Protein AF-0000000070552066 (afdb_homodimer)

Structure (mmCIF, N/CA/C/O backbone):
data_AF-0000000070552066-model_v1
#
loop_
_entity.id
_entity.type
_entity.pdbx_description
1 polymer 'Uncharacterized protein'
#
loop_
_atom_site.group_PDB
_atom_site.id
_atom_site.type_symbol
_atom_site.label_atom_id
_atom_site.label_alt_id
_atom_site.label_comp_id
_atom_site.label_asym_id
_atom_site.label_entity_id
_atom_site.label_seq_id
_atom_site.pdbx_PDB_ins_code
_atom_site.Cartn_x
_atom_site.Cartn_y
_atom_site.Cartn_z
_atom_site.occupancy
_atom_site.B_iso_or_equiv
_atom_site.auth_seq_id
_atom_site.auth_comp_id
_atom_site.auth_asym_id
_atom_site.auth_atom_id
_atom_site.pdbx_PDB_model_num
ATOM 1 N N . MET A 1 1 ? -16.891 19.984 8.992 1 76 1 MET A N 1
ATOM 2 C CA . MET A 1 1 ? -17.484 19.219 7.895 1 76 1 MET A CA 1
ATOM 3 C C . MET A 1 1 ? -18.781 18.562 8.336 1 76 1 MET A C 1
ATOM 5 O O . MET A 1 1 ? -18.953 18.219 9.508 1 76 1 MET A O 1
ATOM 9 N N . LYS A 1 2 ? -19.734 18.453 7.414 1 82.5 2 LYS A N 1
ATOM 10 C CA . LYS A 1 2 ? -21.062 17.906 7.695 1 82.5 2 LYS A CA 1
ATOM 11 C C . LYS A 1 2 ? -20.969 16.484 8.242 1 82.5 2 LYS A C 1
ATOM 13 O O . LYS A 1 2 ? -20.016 15.766 7.949 1 82.5 2 LYS A O 1
ATOM 18 N N . LYS A 1 3 ? -21.875 16.109 9.047 1 89.06 3 LYS A N 1
ATOM 19 C CA . LYS A 1 3 ? -21.938 14.789 9.68 1 89.06 3 LYS A CA 1
ATOM 20 C C . LYS A 1 3 ? -21.906 13.68 8.641 1 89.06 3 LYS A C 1
ATOM 22 O O . LYS A 1 3 ? -21.234 12.656 8.836 1 89.06 3 LYS A O 1
ATOM 27 N N . GLY A 1 4 ? -22.578 13.812 7.605 1 88.19 4 GLY A N 1
ATOM 28 C CA . GLY A 1 4 ? -22.625 12.82 6.543 1 88.19 4 GLY A CA 1
ATOM 29 C C . GLY A 1 4 ? -21.266 12.508 5.953 1 88.19 4 GLY A C 1
ATOM 30 O O . GLY A 1 4 ? -20.938 11.344 5.711 1 88.19 4 GLY A O 1
ATOM 31 N N . ILE A 1 5 ? -20.5 13.477 5.832 1 89.88 5 ILE A N 1
ATOM 32 C CA . ILE A 1 5 ? -19.172 13.305 5.258 1 89.88 5 ILE A CA 1
ATOM 33 C C . ILE A 1 5 ? -18.281 12.547 6.242 1 89.88 5 ILE A C 1
ATOM 35 O O . ILE A 1 5 ? -17.469 11.711 5.84 1 89.88 5 ILE A O 1
ATOM 39 N N . ARG A 1 6 ? -18.422 12.906 7.434 1 95.75 6 ARG A N 1
ATOM 40 C CA . ARG A 1 6 ? -17.672 12.219 8.477 1 95.75 6 ARG A CA 1
ATOM 41 C C . ARG A 1 6 ? -17.969 10.727 8.484 1 95.75 6 ARG A C 1
ATOM 43 O O . ARG A 1 6 ? -17.062 9.898 8.516 1 95.75 6 ARG A O 1
ATOM 50 N N . ILE A 1 7 ? -19.188 10.414 8.453 1 96.69 7 ILE A N 1
ATOM 51 C CA . ILE A 1 7 ? -19.609 9.016 8.477 1 96.69 7 ILE A CA 1
ATOM 52 C C . ILE A 1 7 ? -19.078 8.297 7.234 1 96.69 7 ILE A C 1
ATOM 54 O O . ILE A 1 7 ? -18.531 7.203 7.336 1 96.69 7 ILE A O 1
ATOM 58 N N . LEU A 1 8 ? -19.25 8.875 6.086 1 97.56 8 LEU A N 1
ATOM 59 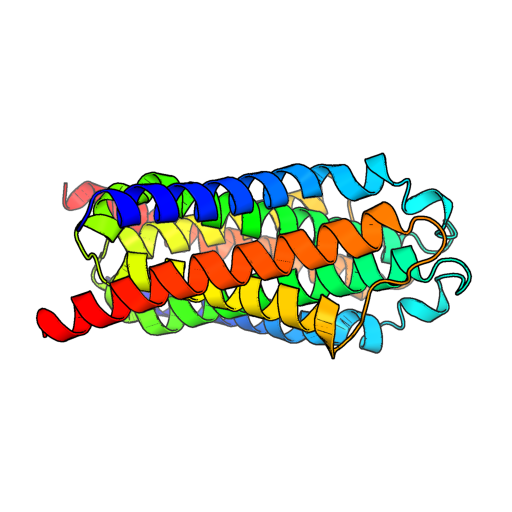C CA . LEU A 1 8 ? -18.812 8.273 4.836 1 97.56 8 LEU A CA 1
ATOM 60 C C . LEU A 1 8 ? -17.297 8.086 4.836 1 97.56 8 LEU A C 1
ATOM 62 O O . LEU A 1 8 ? -16.797 7.07 4.344 1 97.56 8 LEU A O 1
ATOM 66 N N . TYR A 1 9 ? -16.609 9.062 5.34 1 98.38 9 TYR A N 1
ATOM 67 C CA . TYR A 1 9 ? -15.156 8.953 5.465 1 98.38 9 TYR A CA 1
ATOM 68 C C . TYR A 1 9 ? -14.773 7.695 6.234 1 98.38 9 TYR A C 1
ATOM 70 O O . TYR A 1 9 ? -13.984 6.879 5.746 1 98.38 9 TYR A O 1
ATOM 78 N N . PHE A 1 10 ? -15.344 7.457 7.332 1 98.56 10 PHE A N 1
ATOM 79 C CA . PHE A 1 10 ? -14.953 6.336 8.18 1 98.56 10 PHE A CA 1
ATOM 80 C C . PHE A 1 10 ? -15.445 5.02 7.594 1 98.56 10 PHE A C 1
ATOM 82 O O . PHE A 1 10 ? -14.766 3.994 7.699 1 98.56 10 PHE A O 1
ATOM 89 N N . ILE A 1 11 ? -16.594 5.023 6.961 1 98.56 11 ILE A N 1
ATOM 90 C CA . ILE A 1 11 ? -17.078 3.814 6.309 1 98.56 11 ILE A CA 1
ATOM 91 C C . ILE A 1 11 ? -16.078 3.357 5.25 1 98.56 11 ILE A C 1
ATOM 93 O O . ILE A 1 11 ? -15.695 2.186 5.211 1 98.56 11 ILE A O 1
ATOM 97 N N . THR A 1 12 ? -15.625 4.27 4.445 1 98.69 12 THR A N 1
ATOM 98 C CA . THR A 1 12 ? -14.742 3.918 3.338 1 98.69 12 THR A CA 1
ATOM 99 C C . THR A 1 12 ? -13.391 3.43 3.852 1 98.69 12 THR A C 1
ATOM 101 O O . THR A 1 12 ? -12.852 2.443 3.35 1 98.69 12 THR A O 1
ATOM 104 N N . VAL A 1 13 ? -12.859 4.047 4.863 1 98.81 13 VAL A N 1
ATOM 105 C CA . VAL A 1 13 ? -11.531 3.65 5.332 1 98.81 13 VAL A CA 1
ATOM 106 C C . VAL A 1 13 ? -11.641 2.361 6.145 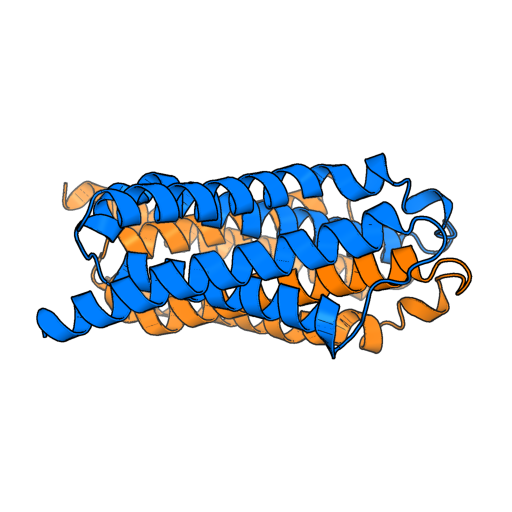1 98.81 13 VAL A C 1
ATOM 108 O O . VAL A 1 13 ? -10.727 1.534 6.129 1 98.81 13 VAL A O 1
ATOM 111 N N . VAL A 1 14 ? -12.742 2.15 6.836 1 98.75 14 VAL A N 1
ATOM 112 C CA . VAL A 1 14 ? -12.938 0.908 7.574 1 98.75 14 VAL A CA 1
ATOM 113 C C . VAL A 1 14 ? -13.078 -0.257 6.598 1 98.75 14 VAL A C 1
ATOM 115 O O . VAL A 1 14 ? -12.477 -1.314 6.793 1 98.75 14 VAL A O 1
ATOM 118 N N . ILE A 1 15 ? -13.875 -0.103 5.566 1 98.62 15 ILE A N 1
ATOM 119 C CA . ILE A 1 15 ? -14.016 -1.14 4.551 1 98.62 15 ILE A CA 1
ATOM 120 C C . ILE A 1 15 ? -12.641 -1.471 3.961 1 98.62 15 ILE A C 1
ATOM 122 O O . ILE A 1 15 ? -12.289 -2.645 3.818 1 98.62 15 ILE A O 1
ATOM 126 N N . SER A 1 16 ? -11.898 -0.441 3.652 1 98.75 16 SER A N 1
ATOM 127 C CA . SER A 1 16 ? -10.555 -0.632 3.111 1 98.75 16 SER A CA 1
ATOM 128 C C . SER A 1 16 ? -9.672 -1.408 4.086 1 98.75 16 SER A C 1
ATOM 130 O O . SER A 1 16 ? -8.945 -2.318 3.68 1 98.75 16 SER A O 1
ATOM 132 N N . ALA A 1 17 ? -9.742 -1.11 5.375 1 98.88 17 ALA A N 1
ATOM 133 C CA . ALA A 1 17 ? -8.969 -1.812 6.398 1 98.88 17 ALA A CA 1
ATOM 134 C C . ALA A 1 17 ? -9.359 -3.283 6.469 1 98.88 17 ALA A C 1
ATOM 136 O O . ALA A 1 17 ? -8.5 -4.16 6.574 1 98.88 17 ALA A O 1
ATOM 137 N N . LEU A 1 18 ? -10.617 -3.51 6.387 1 98.56 18 LEU A N 1
ATOM 138 C CA . LEU A 1 18 ? -11.117 -4.875 6.496 1 98.56 18 LEU A CA 1
ATOM 139 C C . LEU A 1 18 ? -10.68 -5.711 5.297 1 98.56 18 LEU A C 1
ATOM 141 O O . LEU A 1 18 ? -10.352 -6.891 5.445 1 98.56 18 LEU A O 1
ATOM 145 N N . VAL A 1 19 ? -10.695 -5.113 4.137 1 97.81 19 VAL A N 1
ATOM 146 C CA . VAL A 1 19 ? -10.227 -5.812 2.943 1 97.81 19 VAL A CA 1
ATOM 147 C C . VAL A 1 19 ? -8.742 -6.141 3.088 1 97.81 19 VAL A C 1
ATOM 149 O O . VAL A 1 19 ? -8.312 -7.258 2.785 1 97.81 19 VAL A O 1
ATOM 152 N N . GLY A 1 20 ? -7.949 -5.184 3.533 1 98.38 20 GLY A N 1
ATOM 153 C CA . GLY A 1 20 ? -6.543 -5.445 3.793 1 98.38 20 GLY A CA 1
ATOM 154 C C . GLY A 1 20 ? -6.316 -6.559 4.797 1 98.38 20 GLY A C 1
ATOM 155 O O . GLY A 1 20 ? -5.473 -7.43 4.586 1 98.38 20 GLY A O 1
ATOM 156 N N . LEU A 1 21 ? -7.082 -6.508 5.84 1 98.06 21 LEU A N 1
ATOM 157 C CA . LEU A 1 21 ? -6.984 -7.543 6.859 1 98.06 21 LEU A CA 1
ATOM 158 C C . LEU A 1 21 ? -7.352 -8.906 6.289 1 98.06 21 LEU A C 1
ATOM 160 O O . LEU A 1 21 ? -6.664 -9.898 6.547 1 98.06 21 LEU A O 1
ATOM 164 N N . TRP A 1 22 ? -8.422 -8.984 5.578 1 96.44 22 TRP A N 1
ATOM 165 C CA . TRP A 1 22 ? -8.906 -10.211 4.953 1 96.44 22 TRP A CA 1
ATOM 166 C C . TRP A 1 22 ? -7.844 -10.812 4.047 1 96.44 22 TRP A C 1
ATOM 168 O O . TRP A 1 22 ? -7.676 -12.039 4.004 1 96.44 22 TRP A O 1
ATOM 178 N N . HIS A 1 23 ? -7.047 -10.062 3.418 1 96.38 23 HIS A N 1
ATOM 179 C CA . HIS A 1 23 ? -6.102 -10.516 2.402 1 96.38 23 HIS A CA 1
ATOM 180 C C . HIS A 1 23 ? -4.922 -11.242 3.033 1 96.38 23 HIS A C 1
ATOM 182 O O . HIS A 1 23 ? -4.215 -11.992 2.354 1 96.38 23 HIS A O 1
ATOM 188 N N . PHE A 1 24 ? -4.656 -11.031 4.348 1 96.12 24 PHE A N 1
ATOM 189 C CA . PHE A 1 24 ? -3.646 -11.844 5.012 1 96.12 24 PHE A CA 1
ATOM 190 C C . PHE A 1 24 ? -4.02 -13.32 4.953 1 96.12 24 PHE A C 1
ATOM 192 O O . PHE A 1 24 ? -3.146 -14.188 5 1 96.12 24 PHE A O 1
ATOM 199 N N . PHE A 1 25 ? -5.258 -13.617 4.719 1 93.88 25 PHE A N 1
ATOM 200 C CA . PHE A 1 25 ? -5.73 -14.984 4.867 1 93.88 25 PHE A CA 1
ATOM 201 C C . PHE A 1 25 ? -6.219 -15.547 3.535 1 93.88 25 PHE A C 1
ATOM 203 O O . PHE A 1 25 ? -6.496 -16.734 3.418 1 93.88 25 PHE A O 1
ATOM 210 N N . VAL A 1 26 ? -6.289 -14.82 2.52 1 89.44 26 VAL A N 1
ATOM 211 C CA . VAL A 1 26 ? -6.902 -15.148 1.238 1 89.44 26 VAL A CA 1
ATOM 212 C C . VAL A 1 26 ? -6.195 -16.359 0.628 1 89.44 26 VAL A C 1
ATOM 214 O O . VAL A 1 26 ? -6.848 -17.297 0.16 1 89.44 26 VAL A O 1
ATOM 217 N N . PRO A 1 27 ? -4.863 -16.5 0.641 1 86.31 27 PRO A N 1
ATOM 218 C CA . PRO A 1 27 ? -4.219 -17.656 0.022 1 86.31 27 PRO A CA 1
ATOM 219 C C . PRO A 1 27 ? -4.605 -18.969 0.694 1 86.31 27 PRO A C 1
ATOM 221 O O . PRO A 1 27 ? -4.766 -20 0.019 1 86.31 27 PRO A O 1
ATOM 224 N N . TRP A 1 28 ? -4.781 -18.891 1.967 1 85.81 28 TRP A N 1
ATOM 225 C CA . TRP A 1 28 ? -5.18 -20.078 2.697 1 85.81 28 TRP A CA 1
ATOM 226 C C . TRP A 1 28 ? -6.664 -20.375 2.506 1 85.81 28 TRP A C 1
ATOM 228 O O . TRP A 1 28 ? -7.059 -21.516 2.273 1 85.81 28 TRP A O 1
ATOM 238 N N . MET A 1 29 ? -7.484 -19.422 2.51 1 84.12 29 MET A N 1
ATOM 239 C CA . MET A 1 29 ? -8.93 -19.547 2.395 1 84.12 29 MET A CA 1
ATOM 240 C C . MET A 1 29 ? -9.32 -20.094 1.026 1 84.12 29 MET A C 1
ATOM 242 O O . MET A 1 29 ? -10.258 -20.891 0.912 1 84.12 29 MET A O 1
ATOM 246 N N . PHE A 1 30 ? -8.531 -19.781 0.036 1 80.19 30 PHE A N 1
ATOM 247 C CA . PHE A 1 30 ? -8.906 -20.172 -1.314 1 80.19 30 PHE A CA 1
ATOM 248 C C . PHE A 1 30 ? -7.91 -21.188 -1.876 1 80.19 30 PHE A C 1
ATOM 250 O O . PHE A 1 30 ? -7.859 -21.406 -3.088 1 80.19 30 PHE A O 1
ATOM 257 N N . GLN A 1 31 ? -7.07 -21.688 -1.01 1 79.75 31 GLN A N 1
ATOM 258 C CA . GLN A 1 31 ? -6.164 -22.797 -1.31 1 79.75 31 GLN A CA 1
ATOM 259 C C . GLN A 1 31 ? -5.324 -22.5 -2.549 1 79.75 31 GLN A C 1
ATOM 261 O O . GLN A 1 31 ? -5.246 -23.328 -3.465 1 79.75 31 GLN A O 1
ATOM 266 N N . TRP A 1 32 ? -4.707 -21.422 -2.604 1 76.38 32 TRP A N 1
ATOM 267 C CA . TRP A 1 32 ? -3.9 -21 -3.744 1 76.38 32 TRP A CA 1
ATOM 268 C C . TRP A 1 32 ? -2.838 -22.047 -4.07 1 76.38 32 TRP A C 1
ATOM 270 O O . TRP A 1 32 ? -2.533 -22.297 -5.242 1 76.38 32 TRP A O 1
ATOM 280 N N . TYR A 1 33 ? -2.438 -22.812 -3.166 1 77.25 33 TYR A N 1
ATOM 281 C CA . TYR A 1 33 ? -1.235 -23.625 -3.312 1 77.25 33 TYR A CA 1
ATOM 282 C C . TYR A 1 33 ? -1.58 -25.016 -3.832 1 77.25 33 TYR A C 1
ATOM 284 O O . TYR A 1 33 ? -0.699 -25.75 -4.277 1 77.25 33 TYR A O 1
ATOM 292 N N . ASP A 1 34 ? -2.799 -25.328 -3.785 1 75.88 34 ASP A N 1
ATOM 293 C CA . ASP A 1 34 ? -3.229 -26.594 -4.371 1 75.88 34 ASP A CA 1
ATOM 294 C C . ASP A 1 34 ? -3.137 -26.562 -5.895 1 75.88 34 ASP A C 1
ATOM 296 O O . ASP A 1 34 ? -3.049 -27.594 -6.547 1 75.88 34 ASP A O 1
ATOM 300 N N . TYR A 1 35 ? -2.955 -25.359 -6.355 1 72.81 35 TYR A N 1
ATOM 301 C CA . TYR A 1 35 ? -2.986 -25.188 -7.805 1 72.81 35 TYR A CA 1
ATOM 302 C C . TYR A 1 35 ? -1.593 -24.906 -8.352 1 72.81 35 TYR A C 1
ATOM 304 O O . TYR A 1 35 ? -1.401 -24.812 -9.562 1 72.81 35 TYR A O 1
ATOM 312 N N . LEU A 1 36 ? -0.7 -24.703 -7.473 1 73 36 LEU A N 1
ATOM 313 C CA . LEU A 1 36 ? 0.661 -24.359 -7.879 1 73 36 LEU A CA 1
ATOM 314 C C . LEU A 1 36 ? 1.596 -25.547 -7.691 1 73 36 LEU A C 1
ATOM 316 O O . LEU A 1 36 ? 1.642 -26.141 -6.613 1 73 36 LEU A O 1
ATOM 320 N N . PRO A 1 37 ? 2.098 -25.969 -8.883 1 70.75 37 PRO A N 1
ATOM 321 C CA . PRO A 1 37 ? 3.055 -27.062 -8.695 1 70.75 37 PRO A CA 1
ATOM 322 C C . PRO A 1 37 ? 4.184 -26.703 -7.734 1 70.75 37 PRO A C 1
ATOM 324 O O . PRO A 1 37 ? 4.762 -25.609 -7.836 1 70.75 37 PRO A O 1
ATOM 327 N N . MET A 1 38 ? 4.457 -27.5 -6.77 1 65.06 38 MET A N 1
ATOM 328 C CA . MET A 1 38 ? 5.441 -27.297 -5.707 1 65.06 38 MET A CA 1
ATOM 329 C C . MET A 1 38 ? 6.844 -27.156 -6.285 1 65.06 38 MET A C 1
ATOM 331 O O . MET A 1 38 ? 7.738 -26.609 -5.637 1 65.06 38 MET A O 1
ATOM 335 N N . GLN A 1 39 ? 6.934 -27.547 -7.488 1 65.12 39 GLN A N 1
ATOM 336 C CA . GLN A 1 39 ? 8.234 -27.406 -8.133 1 65.12 39 GLN A CA 1
ATOM 337 C C . GLN A 1 39 ? 8.617 -25.938 -8.305 1 65.12 39 GLN A C 1
ATOM 339 O O . GLN A 1 39 ? 9.797 -25.609 -8.469 1 65.12 39 GLN A O 1
ATOM 344 N N . TYR A 1 40 ? 7.609 -25.109 -8.023 1 75.88 40 TYR A N 1
ATOM 345 C CA . TYR A 1 40 ? 7.902 -23.688 -8.211 1 75.88 40 TYR A CA 1
ATOM 346 C C . TYR A 1 40 ? 7.77 -22.922 -6.898 1 75.88 40 TYR A C 1
ATOM 348 O O . TYR A 1 40 ? 7.07 -21.906 -6.832 1 75.88 40 TYR A O 1
ATOM 356 N N . GLU A 1 41 ? 8.562 -23.328 -5.902 1 82 41 GLU A N 1
ATOM 357 C CA . GLU A 1 41 ? 8.555 -22.766 -4.559 1 82 41 GLU A CA 1
ATOM 358 C C . GLU A 1 41 ? 8.922 -21.281 -4.582 1 82 41 GLU A C 1
ATOM 360 O O . GLU A 1 41 ? 8.383 -20.484 -3.805 1 82 41 GLU A O 1
ATOM 365 N N . ASN A 1 42 ? 9.766 -20.922 -5.523 1 82.88 42 ASN A N 1
ATOM 366 C CA . ASN A 1 42 ? 10.156 -19.531 -5.648 1 82.88 42 ASN A CA 1
ATOM 367 C C . ASN A 1 42 ? 8.961 -18.641 -6 1 82.88 42 ASN A C 1
ATOM 369 O O . ASN A 1 42 ? 8.812 -17.547 -5.453 1 82.88 42 ASN A O 1
ATOM 373 N N . LEU A 1 43 ? 8.188 -19.125 -6.879 1 83.5 43 LEU A N 1
ATOM 374 C CA . LEU A 1 43 ? 6.996 -18.375 -7.277 1 83.5 43 LEU A CA 1
ATOM 375 C C . LEU A 1 43 ? 6.012 -18.25 -6.117 1 83.5 43 LEU A C 1
ATOM 377 O O . LEU A 1 43 ? 5.445 -17.188 -5.883 1 83.5 43 LEU A O 1
ATOM 381 N N . ILE A 1 44 ? 5.848 -19.359 -5.387 1 86.44 44 ILE A N 1
ATOM 382 C CA . ILE A 1 44 ? 4.93 -19.391 -4.254 1 86.44 44 ILE A CA 1
ATOM 383 C C . ILE A 1 44 ? 5.371 -18.359 -3.207 1 86.44 44 ILE A C 1
ATOM 385 O O . ILE A 1 44 ? 4.559 -17.562 -2.732 1 86.44 44 ILE A O 1
ATOM 389 N N . VAL A 1 45 ? 6.641 -18.328 -2.918 1 88.56 45 VAL A N 1
ATOM 390 C CA . VAL A 1 45 ? 7.184 -17.406 -1.917 1 88.56 45 VAL A CA 1
ATOM 391 C C . VAL A 1 45 ? 7.027 -15.969 -2.395 1 88.56 45 VAL A C 1
ATOM 393 O O . VAL A 1 45 ? 6.672 -15.086 -1.611 1 88.56 45 VAL A O 1
ATOM 396 N N . GLY A 1 46 ? 7.266 -15.734 -3.707 1 89.44 46 GLY A N 1
ATOM 397 C CA . GLY A 1 46 ? 7.074 -14.406 -4.273 1 89.44 46 GLY A CA 1
ATOM 398 C C . GLY A 1 46 ? 5.641 -13.922 -4.18 1 89.44 46 GLY A C 1
ATOM 399 O O . GLY A 1 46 ? 5.395 -12.766 -3.832 1 89.44 46 GLY A O 1
ATOM 400 N N . ILE A 1 47 ? 4.742 -14.805 -4.453 1 89.81 47 ILE A N 1
ATOM 401 C CA . ILE A 1 47 ? 3.32 -14.484 -4.379 1 89.81 47 ILE A CA 1
ATOM 402 C C . ILE A 1 47 ? 2.928 -14.219 -2.928 1 89.81 47 ILE A C 1
ATOM 404 O O . ILE A 1 47 ? 2.189 -13.273 -2.639 1 89.81 47 ILE A O 1
ATOM 408 N N . ASP A 1 48 ? 3.471 -15.008 -2.037 1 92.25 48 ASP A N 1
ATOM 409 C CA . ASP A 1 48 ? 3.188 -14.828 -0.616 1 92.25 48 ASP A CA 1
ATOM 410 C C . ASP A 1 48 ? 3.697 -13.477 -0.124 1 92.25 48 ASP A C 1
ATOM 412 O O . ASP A 1 48 ? 2.965 -12.734 0.538 1 92.25 48 ASP A O 1
ATOM 416 N N . TYR A 1 49 ? 4.914 -13.156 -0.472 1 94.31 49 TYR A N 1
ATOM 417 C CA . TYR A 1 49 ? 5.48 -11.875 -0.075 1 94.31 49 TYR A CA 1
ATOM 418 C C . TYR A 1 49 ? 4.621 -10.719 -0.579 1 94.31 49 TYR A C 1
ATOM 420 O O . TYR A 1 49 ? 4.336 -9.781 0.167 1 94.31 49 TYR A O 1
ATOM 428 N N . THR A 1 50 ? 4.258 -10.82 -1.815 1 95.5 50 THR A N 1
ATOM 429 C CA . THR A 1 50 ? 3.461 -9.766 -2.43 1 95.5 50 THR A CA 1
ATOM 430 C C . THR A 1 50 ? 2.119 -9.617 -1.72 1 95.5 50 THR A C 1
ATOM 432 O O . THR A 1 50 ? 1.705 -8.5 -1.389 1 95.5 50 THR A O 1
ATOM 435 N N . ASN A 1 51 ? 1.495 -10.727 -1.448 1 96.31 51 ASN A N 1
ATOM 436 C CA . ASN A 1 51 ? 0.194 -10.695 -0.789 1 96.31 51 ASN A CA 1
ATOM 437 C C . ASN A 1 51 ? 0.298 -10.141 0.63 1 96.31 51 ASN A C 1
ATOM 439 O O . ASN A 1 51 ? -0.511 -9.305 1.035 1 96.31 51 ASN A O 1
ATOM 443 N N . TYR A 1 52 ? 1.254 -10.562 1.398 1 97.31 52 TYR A N 1
ATOM 444 C CA . TYR A 1 52 ? 1.406 -10.109 2.775 1 97.31 52 TYR A CA 1
ATOM 445 C C . TYR A 1 52 ? 1.721 -8.617 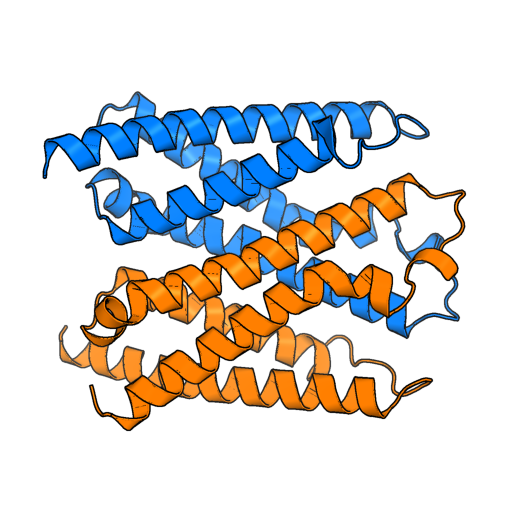2.828 1 97.31 52 TYR A C 1
ATOM 447 O O . TYR A 1 52 ? 1.167 -7.887 3.652 1 97.31 52 TYR A O 1
ATOM 455 N N . CYS A 1 53 ? 2.615 -8.195 1.98 1 98.25 53 CYS A N 1
ATOM 456 C CA . CYS A 1 53 ? 2.979 -6.785 1.966 1 98.25 53 CYS A CA 1
ATOM 457 C C . CYS A 1 53 ? 1.822 -5.93 1.46 1 98.25 53 CYS A C 1
ATOM 459 O O . CYS A 1 53 ? 1.595 -4.828 1.961 1 98.25 53 CYS A O 1
ATOM 461 N N . PHE A 1 54 ? 1.097 -6.445 0.424 1 98.56 54 PHE A N 1
ATOM 462 C CA . PHE A 1 54 ? -0.121 -5.773 -0.016 1 98.56 54 PHE A CA 1
ATOM 463 C C . PHE A 1 54 ? -1.105 -5.629 1.139 1 98.56 54 PHE A C 1
ATOM 465 O O . PHE A 1 54 ? -1.653 -4.547 1.359 1 98.56 54 PHE A O 1
ATOM 472 N N . SER A 1 55 ? -1.317 -6.723 1.848 1 98.62 55 SER A N 1
ATOM 473 C CA . SER A 1 55 ? -2.248 -6.754 2.971 1 98.62 55 SER A CA 1
ATOM 474 C C . SER A 1 55 ? -1.867 -5.73 4.035 1 98.62 55 SER A C 1
ATOM 476 O O . SER A 1 55 ? -2.713 -4.961 4.496 1 98.62 55 SER A O 1
ATOM 478 N N . LEU A 1 56 ? -0.625 -5.715 4.391 1 98.75 56 LEU A N 1
ATOM 479 C CA . LEU A 1 56 ? -0.157 -4.781 5.406 1 98.75 56 LEU A CA 1
ATOM 480 C C . LEU A 1 56 ? -0.277 -3.34 4.918 1 98.75 56 LEU A C 1
ATOM 482 O O . LEU A 1 56 ? -0.693 -2.457 5.676 1 98.75 56 LEU A O 1
ATOM 486 N N . LEU A 1 57 ? 0.104 -3.084 3.705 1 98.88 57 LEU A N 1
ATOM 487 C CA . LEU A 1 57 ? 0.033 -1.739 3.141 1 98.88 57 LEU A CA 1
ATOM 488 C C . LEU A 1 57 ? -1.401 -1.221 3.154 1 98.88 57 LEU A C 1
ATOM 490 O O . LEU A 1 57 ? -1.654 -0.096 3.592 1 98.88 57 LEU A O 1
ATOM 494 N N . LEU A 1 58 ? -2.33 -2.061 2.672 1 98.88 58 LEU A N 1
ATOM 495 C CA . LEU A 1 58 ? -3.721 -1.624 2.602 1 98.88 58 LEU A CA 1
ATOM 496 C C . LEU A 1 58 ? -4.316 -1.484 3.998 1 98.88 58 LEU A C 1
ATOM 498 O O . LEU A 1 58 ? -4.934 -0.464 4.312 1 98.88 58 LEU A O 1
ATOM 502 N N . PHE A 1 59 ? -4.105 -2.477 4.801 1 98.81 59 PHE A N 1
ATOM 503 C CA . PHE A 1 59 ? -4.621 -2.455 6.168 1 98.81 59 PHE A CA 1
ATOM 504 C C . PHE A 1 59 ? -4.012 -1.302 6.957 1 98.81 59 PHE A C 1
ATOM 506 O O . PHE A 1 59 ? -4.734 -0.502 7.555 1 98.81 59 PHE A O 1
ATOM 513 N N . GLY A 1 60 ? -2.725 -1.254 6.91 1 98.75 60 GLY A N 1
ATOM 514 C CA . GLY A 1 60 ? -2.027 -0.26 7.711 1 98.75 60 GLY A CA 1
ATOM 515 C C . GLY A 1 60 ? -2.332 1.166 7.289 1 98.75 60 GLY A C 1
ATOM 516 O O . GLY A 1 60 ? -2.529 2.039 8.133 1 98.75 60 GLY A O 1
ATOM 517 N N . LEU A 1 61 ? -2.271 1.442 5.984 1 98.81 61 LEU A N 1
ATOM 518 C CA . LEU A 1 61 ? -2.625 2.771 5.496 1 98.81 61 LEU A CA 1
ATOM 519 C C . LEU A 1 61 ? -4.039 3.148 5.926 1 98.81 61 LEU A C 1
ATOM 521 O O . LEU A 1 61 ? -4.281 4.273 6.363 1 98.81 61 LEU A O 1
ATOM 525 N N . SER A 1 62 ? -4.961 2.229 5.828 1 98.88 62 SER A N 1
ATOM 526 C CA . SER A 1 62 ? -6.352 2.471 6.207 1 98.88 62 SER A CA 1
ATOM 527 C C . SER A 1 62 ? -6.477 2.729 7.707 1 98.88 62 SER A C 1
ATOM 529 O O . SER A 1 62 ? -7.184 3.648 8.125 1 98.88 62 SER A O 1
ATOM 531 N N . VAL A 1 63 ? -5.777 1.956 8.469 1 98.88 63 VAL A N 1
ATOM 532 C CA . VAL A 1 63 ? -5.82 2.127 9.922 1 98.88 63 VAL A CA 1
ATOM 533 C C . VAL A 1 63 ? -5.242 3.49 10.297 1 98.88 63 VAL A C 1
ATOM 535 O O . VAL A 1 63 ? -5.781 4.184 11.164 1 98.88 63 VAL A O 1
ATOM 538 N N . LEU A 1 64 ? -4.148 3.871 9.672 1 98.75 64 LEU A N 1
ATOM 539 C CA . LEU A 1 64 ? -3.561 5.18 9.953 1 98.75 64 LEU A CA 1
ATOM 540 C C . LEU A 1 64 ? -4.539 6.297 9.609 1 98.75 64 LEU A C 1
ATOM 542 O O . LEU A 1 64 ? -4.648 7.277 10.352 1 98.75 64 LEU A O 1
ATOM 546 N N . LEU A 1 65 ? -5.266 6.168 8.539 1 98.81 65 LEU A N 1
ATOM 547 C CA . LEU A 1 65 ? -6.246 7.172 8.141 1 98.81 65 LEU A CA 1
ATOM 548 C C . LEU A 1 65 ? -7.434 7.184 9.102 1 98.81 65 LEU A C 1
ATOM 550 O O . LEU A 1 65 ? -8.062 8.227 9.305 1 98.81 65 LEU A O 1
ATOM 554 N N . ILE A 1 66 ? -7.75 6.016 9.672 1 98.81 66 ILE A N 1
ATOM 555 C CA . ILE A 1 66 ? -8.773 5.988 10.719 1 98.81 66 ILE A CA 1
ATOM 556 C C . ILE A 1 66 ? -8.281 6.766 11.938 1 98.81 66 ILE A C 1
ATOM 558 O O . ILE A 1 66 ? -8.992 7.629 12.453 1 98.81 66 ILE A O 1
ATOM 562 N N . MET A 1 67 ? -7.035 6.535 12.32 1 98.69 67 MET A N 1
ATOM 563 C CA . MET A 1 67 ? -6.469 7.168 13.508 1 98.69 67 MET A CA 1
ATOM 564 C C . MET A 1 67 ? -6.336 8.672 13.312 1 98.69 67 MET A C 1
ATOM 566 O O . MET A 1 67 ? -6.492 9.445 14.258 1 98.69 67 MET A O 1
ATOM 570 N N . LEU A 1 68 ? -6.094 9.07 12.094 1 98.44 68 LEU A N 1
ATOM 571 C CA . LEU A 1 68 ? -5.891 10.484 11.797 1 98.44 68 LEU A CA 1
ATOM 572 C C . LEU A 1 68 ? -7.164 11.109 11.242 1 98.44 68 LEU A C 1
ATOM 574 O O . LEU A 1 68 ? -7.125 12.188 10.648 1 98.44 68 LEU A O 1
ATOM 578 N N . GLY A 1 69 ? -8.258 10.352 11.367 1 97.88 69 GLY A N 1
ATOM 579 C CA . GLY A 1 69 ? -9.523 10.781 10.781 1 97.88 69 GLY A CA 1
ATOM 580 C C . GLY A 1 69 ? -9.953 12.156 11.242 1 97.88 69 GLY A C 1
ATOM 581 O O . GLY A 1 69 ? -10.422 12.969 10.438 1 97.88 69 GLY A O 1
ATOM 582 N N . LYS A 1 70 ? -9.797 12.422 12.531 1 97.06 70 LYS A N 1
ATOM 583 C CA . LYS A 1 70 ? -10.18 13.727 13.062 1 97.06 70 LYS A CA 1
ATOM 584 C C . LYS A 1 70 ? -9.367 14.844 12.414 1 97.06 70 LYS A C 1
ATOM 586 O O . LYS A 1 70 ? -9.891 15.938 12.172 1 97.06 70 LYS A O 1
ATOM 591 N N . ARG A 1 71 ? -8.078 14.594 12.117 1 97.38 71 ARG A N 1
ATOM 592 C CA . ARG A 1 71 ? -7.227 15.586 11.469 1 97.38 71 ARG A CA 1
ATOM 593 C C . ARG A 1 71 ? -7.672 15.828 10.031 1 97.38 71 ARG A C 1
ATOM 595 O O . ARG A 1 71 ? -7.664 16.969 9.555 1 97.38 71 ARG A O 1
ATOM 602 N N . ALA A 1 72 ? -8.023 14.781 9.383 1 97.5 72 ALA A N 1
ATOM 603 C CA . ALA A 1 72 ? -8.531 14.922 8.023 1 97.5 72 ALA A CA 1
ATOM 604 C C . ALA A 1 72 ? -9.797 15.773 7.992 1 97.5 72 ALA A C 1
ATOM 606 O O . ALA A 1 72 ? -9.914 16.688 7.18 1 97.5 72 ALA A O 1
ATOM 607 N N . LEU A 1 73 ? -10.641 15.438 8.906 1 96.56 73 LEU A N 1
ATOM 608 C CA . LEU A 1 73 ? -11.938 16.109 8.945 1 96.56 73 LEU A CA 1
ATOM 609 C C . LEU A 1 73 ? -11.781 17.562 9.414 1 96.56 73 LEU A C 1
ATOM 611 O O . LEU A 1 73 ? -12.656 18.391 9.18 1 96.56 73 LEU A O 1
ATOM 615 N N . ALA A 1 74 ? -10.633 17.875 10.078 1 95.94 74 ALA A N 1
ATOM 616 C CA . ALA A 1 74 ? -10.273 19.25 10.43 1 95.94 74 ALA A CA 1
ATOM 617 C C . ALA A 1 74 ? -9.469 19.906 9.312 1 95.94 74 ALA A C 1
ATOM 619 O O . ALA A 1 74 ? -8.836 20.938 9.531 1 95.94 74 ALA A O 1
ATOM 620 N N . MET A 1 75 ? -9.359 19.234 8.148 1 95.38 75 MET A N 1
ATOM 621 C CA . MET A 1 75 ? -8.82 19.75 6.895 1 95.38 75 MET A CA 1
ATOM 622 C C . MET A 1 75 ? -7.297 19.828 6.941 1 95.38 75 MET A C 1
ATOM 624 O O . MET A 1 75 ? -6.691 20.719 6.359 1 95.38 75 MET A O 1
ATOM 628 N N . ASN A 1 76 ? -6.715 18.953 7.688 1 96.69 76 ASN A N 1
ATOM 629 C CA . ASN A 1 76 ? -5.277 18.781 7.535 1 96.69 76 ASN A CA 1
ATOM 630 C C . ASN A 1 76 ? -4.91 18.312 6.129 1 96.69 76 ASN A C 1
ATOM 632 O O . ASN A 1 76 ? -5.242 17.188 5.73 1 96.69 76 ASN A O 1
ATOM 636 N N . ARG A 1 77 ? -4.18 19.047 5.441 1 96.62 77 ARG A N 1
ATOM 637 C CA . ARG A 1 77 ? -3.947 18.828 4.016 1 96.62 77 ARG A CA 1
ATOM 638 C C . ARG A 1 77 ? -3.156 17.547 3.775 1 96.62 77 ARG A C 1
ATOM 640 O O . ARG A 1 77 ? -3.451 16.797 2.844 1 96.62 77 ARG A O 1
ATOM 647 N N . GLU A 1 78 ? -2.176 17.297 4.59 1 97.62 78 GLU A N 1
ATOM 648 C CA . GLU A 1 78 ? -1.331 16.125 4.398 1 97.62 78 GLU A CA 1
ATOM 649 C C . GLU A 1 78 ? -2.135 14.836 4.551 1 97.62 78 GLU A C 1
ATOM 651 O O . GLU A 1 78 ? -2.018 13.922 3.729 1 97.62 78 GLU A O 1
ATOM 656 N N . VAL A 1 79 ? -2.951 14.797 5.547 1 98.31 79 VAL A N 1
ATOM 657 C CA . VAL A 1 79 ? -3.764 13.602 5.766 1 98.31 79 VAL A CA 1
ATOM 658 C C . VAL A 1 79 ? -4.742 13.422 4.605 1 98.31 79 VAL A C 1
ATOM 660 O O . VAL A 1 79 ? -4.953 12.305 4.133 1 98.31 79 VAL A O 1
ATOM 663 N N . ILE A 1 80 ? -5.27 14.508 4.137 1 98.25 80 ILE A N 1
ATOM 664 C CA . ILE A 1 80 ? -6.219 14.469 3.029 1 98.25 80 ILE A CA 1
ATOM 665 C C . ILE A 1 80 ? -5.52 13.961 1.771 1 98.25 80 ILE A C 1
ATOM 667 O O . ILE A 1 80 ? -6.102 13.211 0.986 1 98.25 80 ILE A O 1
ATOM 671 N N . TYR A 1 81 ? -4.285 14.344 1.527 1 98.44 81 TYR A N 1
ATOM 672 C CA . TYR A 1 81 ? -3.533 13.836 0.385 1 98.44 81 TYR A CA 1
ATOM 673 C C . TYR A 1 81 ? -3.426 12.32 0.43 1 98.44 81 TYR A C 1
ATOM 675 O O . TYR A 1 81 ? -3.539 11.648 -0.601 1 98.44 81 TYR A O 1
ATOM 683 N N . PHE A 1 82 ? -3.219 11.797 1.589 1 98.75 82 PHE A N 1
ATOM 684 C CA . PHE A 1 82 ? -3.096 10.344 1.72 1 98.75 82 PHE A CA 1
ATOM 685 C C . PHE A 1 82 ? -4.445 9.672 1.521 1 98.75 82 PHE A C 1
ATOM 687 O O . PHE A 1 82 ? -4.516 8.555 0.994 1 98.75 82 PHE A O 1
ATOM 694 N N . TYR A 1 83 ? -5.508 10.328 1.926 1 98.75 83 TYR A N 1
ATOM 695 C CA . TYR A 1 83 ? -6.832 9.805 1.608 1 98.75 83 TYR A CA 1
ATOM 696 C C . TYR A 1 83 ? -7.082 9.828 0.104 1 98.75 83 TYR A C 1
ATOM 698 O O . TYR A 1 83 ? -7.637 8.875 -0.452 1 98.75 83 TYR A O 1
ATOM 706 N N . PHE A 1 84 ? -6.684 10.898 -0.538 1 98.81 84 PHE A N 1
ATOM 707 C CA . PHE A 1 84 ? -6.785 10.969 -1.991 1 98.81 84 PHE A CA 1
ATOM 708 C C . PHE A 1 84 ? -6.012 9.828 -2.643 1 98.81 84 PHE A C 1
ATOM 710 O O . PHE A 1 84 ? -6.492 9.211 -3.596 1 98.81 84 PHE A O 1
ATOM 717 N N . PHE A 1 85 ? -4.922 9.586 -2.109 1 98.88 85 PHE A N 1
ATOM 718 C CA . PHE A 1 85 ? -4.113 8.492 -2.645 1 98.88 85 PHE A CA 1
ATOM 719 C C . PHE A 1 85 ? -4.836 7.16 -2.496 1 98.88 85 PHE A C 1
ATOM 721 O O . PHE A 1 85 ? -4.883 6.363 -3.436 1 98.88 85 PHE A O 1
ATOM 728 N N . LEU A 1 86 ? -5.398 6.891 -1.313 1 98.88 86 LEU A N 1
ATOM 729 C CA . LEU A 1 86 ? -6.141 5.652 -1.108 1 98.88 86 LEU A CA 1
ATOM 730 C C . LEU A 1 86 ? -7.324 5.566 -2.068 1 98.88 86 LEU A C 1
ATOM 732 O O . LEU A 1 86 ? -7.66 4.48 -2.545 1 98.88 86 LEU A O 1
ATOM 736 N N . THR A 1 87 ? -7.922 6.738 -2.373 1 98.88 87 THR A N 1
ATOM 737 C CA . THR A 1 87 ? -8.992 6.789 -3.359 1 98.88 87 THR A CA 1
ATOM 738 C C . THR A 1 87 ? -8.492 6.352 -4.73 1 98.88 87 THR A C 1
ATOM 740 O O . THR A 1 87 ? -9.141 5.562 -5.418 1 98.88 87 THR A O 1
ATOM 743 N N . VAL A 1 88 ? -7.355 6.801 -5.109 1 98.81 88 VAL A N 1
ATOM 744 C CA . VAL A 1 88 ? -6.758 6.426 -6.387 1 98.81 88 VAL A CA 1
ATOM 745 C C . VAL A 1 88 ? -6.551 4.914 -6.438 1 98.81 88 VAL A C 1
ATOM 747 O O . VAL A 1 88 ? -6.805 4.281 -7.461 1 98.81 88 VAL A O 1
ATOM 750 N N . VAL A 1 89 ? -6.117 4.355 -5.352 1 98.75 89 VAL A N 1
ATOM 751 C CA . VAL A 1 89 ? -5.887 2.918 -5.273 1 98.75 89 VAL A CA 1
ATOM 752 C C . VAL A 1 89 ? -7.191 2.172 -5.527 1 98.75 89 VAL A C 1
ATOM 754 O O . VAL A 1 89 ? -7.227 1.219 -6.309 1 98.75 89 VAL A O 1
ATOM 757 N N . TRP A 1 90 ? -8.227 2.607 -4.926 1 98.81 90 TRP A N 1
ATOM 758 C CA . TRP A 1 90 ? -9.5 1.907 -5.047 1 98.81 90 TRP A CA 1
ATOM 759 C C . TRP A 1 90 ? -10.117 2.133 -6.422 1 98.81 90 TRP A C 1
ATOM 761 O O . TRP A 1 90 ? -10.789 1.248 -6.961 1 98.81 90 TRP A O 1
ATOM 771 N N . VAL A 1 91 ? -9.961 3.295 -6.988 1 98.75 91 VAL A N 1
ATOM 772 C CA . VAL A 1 91 ? -10.391 3.523 -8.367 1 98.75 91 VAL A CA 1
ATOM 773 C C . VAL A 1 91 ? -9.617 2.604 -9.312 1 98.75 91 VAL A C 1
ATOM 775 O O . VAL A 1 91 ? -10.195 2.012 -10.219 1 98.75 91 VAL A O 1
ATOM 778 N N . PHE A 1 92 ? -8.336 2.52 -9.086 1 98.69 92 PHE A N 1
ATOM 779 C CA . PHE A 1 92 ? -7.496 1.624 -9.875 1 98.69 92 PHE A CA 1
ATOM 780 C C . PHE A 1 92 ? -7.996 0.187 -9.773 1 98.69 92 PHE A C 1
ATOM 782 O O . PHE A 1 92 ? -8.141 -0.497 -10.789 1 98.69 92 PHE A O 1
ATOM 789 N N . ARG A 1 93 ? -8.289 -0.296 -8.602 1 98.12 93 ARG A N 1
ATOM 790 C CA . ARG A 1 93 ? -8.812 -1.639 -8.359 1 98.12 93 ARG A CA 1
ATOM 791 C C . ARG A 1 93 ? -10.133 -1.854 -9.094 1 98.12 93 ARG A C 1
ATOM 793 O O . ARG A 1 93 ? -10.359 -2.914 -9.68 1 98.12 93 ARG A O 1
ATOM 800 N N . ALA A 1 94 ? -11 -0.882 -9.016 1 98 94 ALA A N 1
ATOM 801 C CA . ALA A 1 94 ? -12.289 -0.969 -9.703 1 98 94 ALA A CA 1
ATOM 802 C C . ALA A 1 94 ? -12.102 -1.051 -11.211 1 98 94 ALA A C 1
ATOM 804 O O . ALA A 1 94 ? -12.781 -1.825 -11.891 1 98 94 ALA A O 1
ATOM 805 N N . CYS A 1 95 ? -11.164 -0.259 -11.734 1 97.56 95 CYS A N 1
ATOM 806 C CA . CYS A 1 95 ? -10.898 -0.26 -13.172 1 97.56 95 CYS A CA 1
ATOM 807 C C . CYS A 1 95 ? -10.336 -1.604 -13.617 1 97.56 95 CYS A C 1
ATOM 809 O O . CYS A 1 95 ? -10.664 -2.094 -14.695 1 97.56 95 CYS A O 1
ATOM 811 N N . LEU A 1 96 ? -9.477 -2.193 -12.828 1 96.06 96 LEU A N 1
ATOM 812 C CA . LEU A 1 96 ? -8.961 -3.521 -13.148 1 96.06 96 LEU A CA 1
ATOM 813 C C . LEU A 1 96 ? -10.102 -4.516 -13.328 1 96.06 96 LEU A C 1
ATOM 815 O O . LEU A 1 96 ? -10.133 -5.258 -14.312 1 96.06 96 LEU A O 1
ATOM 819 N N . ALA A 1 97 ? -11.016 -4.496 -12.438 1 94.62 97 ALA A N 1
ATOM 820 C CA . ALA A 1 97 ? -12.117 -5.461 -12.422 1 94.62 97 ALA A CA 1
ATOM 821 C C . ALA A 1 97 ? -13.094 -5.191 -13.562 1 94.62 97 ALA A C 1
ATOM 823 O O . ALA A 1 97 ? -13.641 -6.125 -14.156 1 94.62 97 ALA A O 1
ATOM 824 N N . SER A 1 98 ? -13.289 -3.943 -13.914 1 94.94 98 SER A N 1
ATOM 825 C CA . SER A 1 98 ? -14.344 -3.572 -14.852 1 94.94 98 SER A CA 1
ATOM 826 C C . SER A 1 98 ? -13.828 -3.543 -16.281 1 94.94 98 SER A C 1
ATOM 828 O O . SER A 1 98 ? -14.555 -3.875 -17.219 1 94.94 98 SER A O 1
ATOM 830 N N . PHE A 1 99 ? -12.523 -3.172 -16.469 1 93.69 99 PHE A N 1
ATOM 831 C CA . PHE A 1 99 ? -12.117 -2.818 -17.812 1 93.69 99 PHE A CA 1
ATOM 832 C C . PHE A 1 99 ? -10.844 -3.547 -18.219 1 93.69 99 PHE A C 1
ATOM 834 O O . PHE A 1 99 ? -10.633 -3.857 -19.391 1 93.69 99 PHE A O 1
ATOM 841 N N . VAL A 1 100 ? -9.953 -3.803 -17.359 1 91.38 100 VAL A N 1
ATOM 842 C CA . VAL A 1 100 ? -8.609 -4.246 -17.734 1 91.38 100 VAL A CA 1
ATOM 843 C C . VAL A 1 100 ? -8.547 -5.773 -17.719 1 91.38 100 VAL A C 1
ATOM 845 O O . VAL A 1 100 ? -8.133 -6.395 -18.688 1 91.38 100 VAL A O 1
ATOM 848 N N . GLU A 1 101 ? -8.961 -6.344 -16.578 1 91.06 101 GLU A N 1
ATOM 849 C CA . GLU A 1 101 ? -8.922 -7.789 -16.406 1 91.06 101 GLU A CA 1
ATOM 850 C C . GLU A 1 101 ? -10.102 -8.281 -15.57 1 91.06 101 GLU A C 1
ATOM 852 O O . GLU A 1 101 ? -9.93 -8.703 -14.422 1 91.06 101 GLU A O 1
ATOM 857 N N . PRO A 1 102 ? -11.219 -8.375 -16.297 1 89.25 102 PRO A N 1
ATOM 858 C CA . PRO A 1 102 ? -12.406 -8.805 -15.547 1 89.25 102 PRO A CA 1
ATOM 859 C C . PRO A 1 102 ? -12.273 -10.219 -14.984 1 89.25 102 PRO A C 1
ATOM 861 O O . PRO A 1 102 ? -11.719 -11.102 -15.648 1 89.25 102 PRO A O 1
ATOM 864 N N . TRP A 1 103 ? -12.672 -10.328 -13.711 1 88.19 103 TRP A N 1
ATOM 865 C CA . TRP A 1 103 ? -12.656 -11.633 -13.047 1 88.19 103 TRP A CA 1
ATOM 866 C C . TRP A 1 103 ? -13.547 -12.625 -13.789 1 88.19 103 TRP A C 1
ATOM 868 O O . TRP A 1 103 ? -14.703 -12.312 -14.109 1 88.19 103 TRP A O 1
ATOM 878 N N . PRO A 1 104 ? -13.023 -13.734 -14.078 1 85.56 104 PRO A N 1
ATOM 879 C CA . PRO A 1 104 ? -13.859 -14.719 -14.75 1 85.56 104 PRO A CA 1
ATOM 880 C C . PRO A 1 104 ? -15.078 -15.125 -13.93 1 85.56 104 PRO A C 1
ATOM 882 O O . PRO A 1 104 ? -14.984 -15.266 -12.703 1 85.56 104 PRO A O 1
ATOM 885 N N . LEU A 1 105 ? -16.094 -15.383 -14.648 1 82.88 105 LEU A N 1
ATOM 886 C CA . LEU A 1 105 ? -17.344 -15.711 -13.984 1 82.88 105 LEU A CA 1
ATOM 887 C C . LEU A 1 105 ? -17.312 -17.125 -13.43 1 82.88 105 LEU A C 1
ATOM 889 O O . LEU A 1 105 ? -17.844 -17.391 -12.344 1 82.88 105 LEU A O 1
ATOM 893 N N . GLN A 1 106 ? -16.688 -18 -14.227 1 81.75 106 GLN A N 1
ATOM 894 C CA . GLN A 1 106 ? -16.594 -19.375 -13.758 1 81.75 106 GLN A CA 1
ATOM 895 C C . GLN A 1 106 ? -15.281 -19.609 -13.008 1 81.75 106 GLN A C 1
ATOM 897 O O . GLN A 1 106 ? -14.273 -18.969 -13.289 1 81.75 106 GLN A O 1
ATOM 902 N N . PRO A 1 107 ? -15.227 -20.422 -11.961 1 76.94 107 PRO A N 1
ATOM 903 C CA . PRO A 1 107 ? -16.25 -21.344 -11.484 1 76.94 107 PRO A CA 1
ATOM 904 C C . PRO A 1 107 ? -17.156 -20.734 -10.422 1 76.94 107 PRO A C 1
ATOM 906 O O . PRO A 1 107 ? -18.188 -21.297 -10.07 1 76.94 107 PRO A O 1
ATOM 909 N N . ILE A 1 108 ? -16.797 -19.609 -9.875 1 80.19 108 ILE A N 1
ATOM 910 C CA . ILE A 1 108 ? -17.562 -19.047 -8.766 1 80.19 108 ILE A CA 1
ATOM 911 C C . ILE A 1 108 ? -18.094 -17.672 -9.148 1 80.19 108 ILE A C 1
ATOM 913 O O . ILE A 1 108 ? -17.5 -16.641 -8.805 1 80.19 108 ILE A O 1
ATOM 917 N N . PRO A 1 109 ? -19.266 -17.562 -9.773 1 86.69 109 PRO A N 1
ATOM 918 C CA . PRO A 1 109 ? -19.797 -16.297 -10.297 1 86.69 109 PRO A CA 1
ATOM 919 C C . PRO A 1 109 ? -20.078 -15.281 -9.195 1 86.69 109 PRO A C 1
ATOM 921 O O . PRO A 1 109 ? -19.859 -14.086 -9.391 1 86.69 109 PRO A O 1
ATOM 924 N N . VAL A 1 110 ? -20.562 -15.758 -8.055 1 86.75 110 VAL A N 1
ATOM 925 C CA . VAL A 1 110 ? -20.906 -14.844 -6.969 1 86.75 110 VAL A CA 1
ATOM 926 C C . VAL A 1 110 ? -19.641 -14.125 -6.48 1 86.75 110 VAL A C 1
ATOM 928 O O . VAL A 1 110 ? -19.703 -12.945 -6.117 1 86.75 110 VAL A O 1
ATOM 931 N N . ALA A 1 111 ? -18.562 -14.82 -6.48 1 82.81 111 ALA A N 1
ATOM 932 C CA . ALA A 1 111 ? -17.297 -14.203 -6.082 1 82.81 111 ALA A CA 1
ATOM 933 C C . ALA A 1 111 ? -16.859 -13.148 -7.094 1 82.81 111 ALA A C 1
ATOM 935 O O . ALA A 1 111 ? -16.422 -12.062 -6.715 1 82.81 111 ALA A O 1
ATOM 936 N N . ALA A 1 112 ? -17.047 -13.406 -8.328 1 88 112 ALA A N 1
ATOM 937 C CA . ALA A 1 112 ? -16.672 -12.484 -9.398 1 88 112 ALA A CA 1
ATOM 938 C C . ALA A 1 112 ? -17.531 -11.227 -9.367 1 88 112 ALA A C 1
ATOM 940 O O . ALA A 1 112 ? -17.016 -10.109 -9.352 1 88 112 ALA A O 1
ATOM 941 N N . ILE A 1 113 ? -18.812 -11.422 -9.289 1 91 113 ILE A N 1
ATOM 942 C CA . ILE A 1 113 ? -19.75 -10.312 -9.312 1 91 113 ILE A CA 1
ATOM 943 C C . ILE A 1 113 ? -19.656 -9.516 -8.016 1 91 113 ILE A C 1
ATOM 945 O O . ILE A 1 113 ? -19.656 -8.281 -8.039 1 91 113 ILE A O 1
ATOM 949 N N . GLY A 1 114 ? -19.547 -10.211 -6.918 1 91.75 114 GLY A N 1
ATOM 950 C CA . GLY A 1 114 ? -19.438 -9.555 -5.625 1 91.75 114 GLY A CA 1
ATOM 951 C C . GLY A 1 114 ? -18.219 -8.648 -5.516 1 91.75 114 GLY A C 1
ATOM 952 O O . GLY A 1 114 ? -18.328 -7.512 -5.051 1 91.75 114 GLY A O 1
ATOM 953 N N . GLN A 1 115 ? -17.109 -9.125 -5.922 1 91.56 115 GLN A N 1
ATOM 954 C CA . GLN A 1 115 ? -15.898 -8.32 -5.809 1 91.56 115 GLN A CA 1
ATOM 955 C C . GLN A 1 115 ? -15.938 -7.141 -6.773 1 91.56 115 GLN A C 1
ATOM 957 O O . GLN A 1 115 ? -15.406 -6.07 -6.465 1 91.56 115 GLN A O 1
ATOM 962 N N . LEU A 1 116 ? -16.594 -7.344 -7.949 1 93.88 116 LEU A N 1
ATOM 963 C CA . LEU A 1 116 ? -16.75 -6.25 -8.898 1 93.88 116 LEU A CA 1
ATOM 964 C C . LEU A 1 116 ? -17.625 -5.141 -8.305 1 93.88 116 LEU A C 1
ATOM 966 O O . LEU A 1 116 ? -17.219 -3.977 -8.273 1 93.88 116 LEU A O 1
ATOM 970 N N . ILE A 1 117 ? -18.719 -5.504 -7.777 1 95.69 117 ILE A N 1
ATOM 971 C CA . ILE A 1 117 ? -19.656 -4.531 -7.219 1 95.69 117 ILE A CA 1
ATOM 972 C C . ILE A 1 117 ? -19.031 -3.854 -6.004 1 95.69 117 ILE A C 1
ATOM 974 O O . ILE A 1 117 ? -19.094 -2.629 -5.867 1 95.69 117 ILE A O 1
ATOM 978 N N . ALA A 1 118 ? -18.453 -4.641 -5.145 1 96.38 118 ALA A N 1
ATOM 979 C CA . ALA A 1 118 ? -17.859 -4.113 -3.914 1 96.38 118 ALA A CA 1
ATOM 980 C C . ALA A 1 118 ? -16.781 -3.088 -4.223 1 96.38 118 ALA A C 1
ATOM 982 O O . ALA A 1 118 ? -16.734 -2.02 -3.609 1 96.38 118 ALA A O 1
ATOM 983 N N . SER A 1 119 ? -15.914 -3.42 -5.184 1 97.44 119 SER A N 1
ATOM 984 C CA . SER A 1 119 ? -14.828 -2.502 -5.512 1 97.44 119 SER A CA 1
ATOM 985 C C . SER A 1 119 ? -15.359 -1.228 -6.156 1 97.44 119 SER A C 1
ATOM 987 O O . SER A 1 119 ? -14.883 -0.13 -5.867 1 97.44 119 SER A O 1
ATOM 989 N N . ASP A 1 120 ? -16.391 -1.301 -7.02 1 97.88 120 ASP A N 1
ATOM 990 C CA . ASP A 1 120 ? -16.953 -0.134 -7.688 1 97.88 120 ASP A CA 1
ATOM 991 C C . ASP A 1 120 ? -17.672 0.779 -6.695 1 97.88 120 ASP A C 1
ATOM 993 O O . ASP A 1 120 ? -17.5 1.999 -6.73 1 97.88 120 ASP A O 1
ATOM 997 N N . VAL A 1 121 ? -18.422 0.185 -5.867 1 98.31 121 VAL A N 1
ATOM 998 C CA . VAL A 1 121 ? -19.141 0.959 -4.863 1 98.31 121 VAL A CA 1
ATOM 999 C C . VAL A 1 121 ? -18.156 1.675 -3.951 1 98.31 121 VAL A C 1
ATOM 1001 O O . VAL A 1 121 ? -18.297 2.871 -3.686 1 98.31 121 VAL A O 1
ATOM 1004 N N . GLN A 1 122 ? -17.156 0.961 -3.49 1 98.69 122 GLN A N 1
ATOM 1005 C CA . GLN A 1 122 ? -16.141 1.556 -2.633 1 98.69 122 GLN A CA 1
ATOM 1006 C C . GLN A 1 122 ? -15.445 2.717 -3.334 1 98.69 122 GLN A C 1
ATOM 1008 O O . GLN A 1 122 ? -15.234 3.773 -2.736 1 98.69 122 GLN A O 1
ATOM 1013 N N . ALA A 1 123 ? -15.07 2.527 -4.586 1 98.69 123 ALA A N 1
ATOM 1014 C CA . ALA A 1 123 ? -14.406 3.576 -5.359 1 98.69 123 ALA A CA 1
ATOM 1015 C C . ALA A 1 123 ? -15.297 4.812 -5.48 1 98.69 123 ALA A C 1
ATOM 1017 O O . ALA A 1 123 ? -14.836 5.938 -5.281 1 98.69 123 ALA A O 1
ATOM 1018 N N . VAL A 1 124 ? -16.562 4.605 -5.738 1 98.62 124 VAL A N 1
ATOM 1019 C CA . VAL A 1 124 ? -17.5 5.715 -5.918 1 98.62 124 VAL A CA 1
ATOM 1020 C C . VAL A 1 124 ? -17.656 6.469 -4.598 1 98.62 124 VAL A C 1
ATOM 1022 O O . VAL A 1 124 ? -17.625 7.699 -4.574 1 98.62 124 VAL A O 1
ATOM 1025 N N . LEU A 1 125 ? -17.844 5.73 -3.529 1 98.5 125 LEU A N 1
ATOM 1026 C CA . LEU A 1 125 ? -17.984 6.363 -2.225 1 98.5 125 LEU A CA 1
ATOM 1027 C C . LEU A 1 125 ? -16.75 7.199 -1.895 1 98.5 125 LEU A C 1
ATOM 1029 O O . LEU A 1 125 ? -16.859 8.328 -1.404 1 98.5 125 LEU A O 1
ATOM 1033 N N . MET A 1 126 ? -15.602 6.684 -2.191 1 98.75 126 MET A N 1
ATOM 1034 C CA . MET A 1 126 ? -14.367 7.398 -1.87 1 98.75 126 MET A CA 1
ATOM 1035 C C . MET A 1 126 ? -14.195 8.609 -2.779 1 98.75 126 MET A C 1
ATOM 1037 O O . MET A 1 126 ? -13.664 9.641 -2.357 1 98.75 126 MET A O 1
ATOM 1041 N N . LEU A 1 127 ? -14.641 8.5 -4 1 98.62 127 LEU A N 1
ATOM 1042 C CA . LEU A 1 127 ? -14.602 9.648 -4.898 1 98.62 127 LEU A CA 1
ATOM 1043 C C . LEU A 1 127 ? -15.508 10.766 -4.387 1 98.62 127 LEU A C 1
ATOM 1045 O O . LEU A 1 127 ? -15.156 11.945 -4.484 1 98.62 127 LEU A O 1
ATOM 1049 N N . ILE A 1 128 ? -16.594 10.414 -3.857 1 98 128 ILE A N 1
ATOM 1050 C CA . ILE A 1 128 ? -17.516 11.398 -3.295 1 98 128 ILE A CA 1
ATOM 1051 C C . ILE A 1 128 ? -16.844 12.125 -2.129 1 98 128 ILE A C 1
ATOM 1053 O O . ILE A 1 128 ? -16.812 13.352 -2.084 1 98 128 ILE A O 1
ATOM 1057 N N . VAL A 1 129 ? -16.281 11.359 -1.258 1 98.12 129 VAL A N 1
ATOM 1058 C CA . VAL A 1 129 ? -15.609 11.945 -0.102 1 98.12 129 VAL A CA 1
ATOM 1059 C C . VAL A 1 129 ? -14.438 12.805 -0.568 1 98.12 129 VAL A C 1
ATOM 1061 O O . VAL A 1 129 ? -14.266 13.93 -0.095 1 98.12 129 VAL A O 1
ATOM 1064 N N . SER A 1 130 ? -13.672 12.312 -1.506 1 98.25 130 SER A N 1
ATOM 1065 C CA . SER A 1 130 ? -12.523 13.047 -2.037 1 98.25 130 SER A CA 1
ATOM 1066 C C . SER A 1 130 ? -12.969 14.344 -2.711 1 98.25 130 SER A C 1
ATOM 1068 O O . SER A 1 130 ? -12.312 15.383 -2.566 1 98.25 130 SER A O 1
ATOM 1070 N N . GLY A 1 131 ? -14.047 14.273 -3.453 1 97.38 131 GLY A N 1
ATOM 1071 C CA . GLY A 1 131 ? -14.594 15.477 -4.059 1 97.38 131 GLY A CA 1
ATOM 1072 C C . GLY A 1 131 ? -14.984 16.531 -3.043 1 97.38 131 GLY A C 1
ATOM 1073 O O . GLY A 1 131 ? -14.727 17.719 -3.242 1 97.38 131 GLY A O 1
ATOM 1074 N N . LEU A 1 132 ? -15.539 16.141 -1.991 1 96 132 LEU A N 1
ATOM 1075 C CA . LEU A 1 132 ? -15.961 17.047 -0.933 1 96 132 LEU A CA 1
ATOM 1076 C C . LEU A 1 132 ? -14.742 17.656 -0.229 1 96 132 LEU A C 1
ATOM 1078 O O . LEU A 1 132 ? -14.742 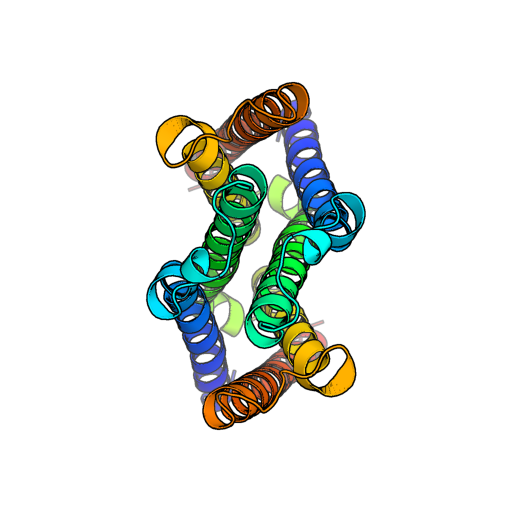18.844 0.098 1 96 132 LEU A O 1
ATOM 1082 N N . PHE A 1 133 ? -13.758 16.828 0.027 1 96.38 133 PHE A N 1
ATOM 1083 C CA . PHE A 1 133 ? -12.508 17.344 0.57 1 96.38 133 PHE A CA 1
ATOM 1084 C C . PHE A 1 133 ? -11.898 18.375 -0.373 1 96.38 133 PHE A C 1
ATOM 1086 O O . PHE A 1 133 ? -11.438 19.438 0.066 1 96.38 133 PHE A O 1
ATOM 1093 N N . PHE A 1 134 ? -11.906 18.062 -1.62 1 95.5 134 PHE A N 1
ATOM 1094 C CA . PHE A 1 134 ? -11.312 18.953 -2.611 1 95.5 134 PHE A CA 1
ATOM 1095 C C . PHE A 1 134 ? -12.016 20.297 -2.619 1 95.5 134 PHE A C 1
ATOM 1097 O O . PHE A 1 134 ? -11.367 21.344 -2.637 1 95.5 134 PHE A O 1
ATOM 1104 N N . LYS A 1 135 ? -13.297 20.312 -2.559 1 93.88 135 LYS A N 1
ATOM 1105 C CA . LYS A 1 135 ? -14.078 21.547 -2.525 1 93.88 135 LYS A CA 1
ATOM 1106 C C . LYS A 1 135 ? -13.781 22.359 -1.268 1 93.88 135 LYS A C 1
ATOM 1108 O O . LYS A 1 135 ? -13.648 23.578 -1.329 1 93.88 135 LYS A O 1
ATOM 1113 N N . SER A 1 136 ? -13.633 21.641 -0.223 1 92.5 136 SER A N 1
ATOM 1114 C CA . SER A 1 136 ? -13.375 22.297 1.048 1 92.5 136 SER A CA 1
ATOM 1115 C C . SER A 1 136 ? -11.969 22.906 1.076 1 92.5 136 SER A C 1
ATOM 1117 O O . SER A 1 136 ? -11.766 23.984 1.624 1 92.5 136 SER A O 1
ATOM 1119 N N . LEU A 1 137 ? -11.016 22.219 0.511 1 92.19 137 LEU A N 1
ATOM 1120 C CA . LEU A 1 137 ? -9.648 22.719 0.449 1 92.19 137 LEU A CA 1
ATOM 1121 C C . LEU A 1 137 ? -9.57 23.969 -0.428 1 92.19 137 LEU A C 1
ATOM 1123 O O . LEU A 1 137 ? -8.836 24.906 -0.12 1 92.19 137 LEU A O 1
ATOM 1127 N N . LYS A 1 138 ? -10.266 24.047 -1.425 1 90.38 138 LYS A N 1
ATOM 1128 C CA . LYS A 1 138 ? -10.289 25.188 -2.334 1 90.38 138 LYS A CA 1
ATOM 1129 C C . LYS A 1 138 ? -10.93 26.406 -1.671 1 90.38 138 LYS A C 1
ATOM 1131 O O . LYS A 1 138 ? -10.516 27.547 -1.922 1 90.38 138 LYS A O 1
ATOM 1136 N N . ARG A 1 139 ? -11.828 26.219 -0.829 1 87.62 139 ARG A N 1
ATOM 1137 C CA . ARG A 1 139 ? -12.508 27.312 -0.145 1 87.62 139 ARG A CA 1
ATOM 1138 C C . ARG A 1 139 ? -11.602 27.953 0.902 1 87.62 139 ARG A C 1
ATOM 1140 O O . ARG A 1 139 ? -11.672 29.156 1.141 1 87.62 139 ARG A O 1
ATOM 1147 N N . LYS A 1 140 ? -10.727 27.25 1.469 1 82.31 140 LYS A N 1
ATOM 1148 C CA . LYS A 1 140 ? -9.836 27.766 2.51 1 82.31 140 LYS A CA 1
ATOM 1149 C C . LYS A 1 140 ? -8.586 28.391 1.906 1 82.31 140 LYS A C 1
ATOM 1151 O O . LYS A 1 140 ? -7.867 29.141 2.582 1 82.31 140 LYS A O 1
ATOM 1156 N N . ALA A 1 141 ? -8.352 28.172 0.62 1 70.69 141 ALA A N 1
ATOM 1157 C CA . ALA A 1 141 ? -7.207 28.781 -0.041 1 70.69 141 ALA A CA 1
ATOM 1158 C C . ALA A 1 141 ? -7.574 30.141 -0.63 1 70.69 141 ALA A C 1
ATOM 1160 O O . ALA A 1 141 ? -8.719 30.359 -1.043 1 70.69 141 ALA A O 1
ATOM 1161 N N . MET B 1 1 ? 16.797 19.734 10.25 1 75.12 1 MET B N 1
ATOM 1162 C CA . MET B 1 1 ? 17.406 18.422 10.359 1 75.12 1 MET B CA 1
ATOM 1163 C C . MET B 1 1 ? 18.734 18.359 9.594 1 75.12 1 MET B C 1
ATOM 1165 O O . MET B 1 1 ? 18.891 19.062 8.594 1 75.12 1 MET B O 1
ATOM 1169 N N . LYS B 1 2 ? 19.703 17.594 10.086 1 81.62 2 LYS B N 1
ATOM 1170 C CA . LYS B 1 2 ? 21.031 17.5 9.492 1 81.62 2 LYS B CA 1
ATOM 1171 C C . LYS B 1 2 ? 20.969 17.031 8.047 1 81.62 2 LYS B C 1
ATOM 1173 O O . LYS B 1 2 ? 20.031 16.328 7.66 1 81.62 2 LYS B O 1
ATOM 1178 N N . LYS B 1 3 ? 21.844 17.453 7.238 1 88.44 3 LYS B N 1
ATOM 1179 C CA . LYS B 1 3 ? 21.922 17.109 5.82 1 88.44 3 LYS B CA 1
ATOM 1180 C C . LYS B 1 3 ? 21.922 15.602 5.609 1 88.44 3 LYS B C 1
ATOM 1182 O O . LYS B 1 3 ? 21.266 15.102 4.691 1 88.44 3 LYS B O 1
ATOM 1187 N N . GLY B 1 4 ? 22.594 14.883 6.379 1 87.62 4 GLY B N 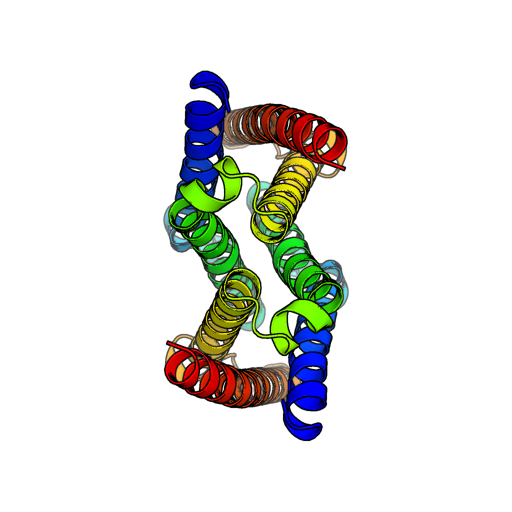1
ATOM 1188 C CA . GLY B 1 4 ? 22.672 13.43 6.273 1 87.62 4 GLY B CA 1
ATOM 1189 C C . GLY B 1 4 ? 21.328 12.75 6.398 1 87.62 4 GLY B C 1
ATOM 1190 O O . GLY B 1 4 ? 21.016 11.828 5.648 1 87.62 4 GLY B O 1
ATOM 1191 N N . ILE B 1 5 ? 20.531 13.266 7.215 1 89.56 5 ILE B N 1
ATOM 1192 C CA . ILE B 1 5 ? 19.219 12.68 7.434 1 89.56 5 ILE B CA 1
ATOM 1193 C C . ILE B 1 5 ? 18.328 12.953 6.223 1 89.56 5 ILE B C 1
ATOM 1195 O O . ILE B 1 5 ? 17.531 12.102 5.832 1 89.56 5 ILE B O 1
ATOM 1199 N N . ARG B 1 6 ? 18.453 14.094 5.75 1 95.56 6 ARG B N 1
ATOM 1200 C CA . ARG B 1 6 ? 17.688 14.453 4.559 1 95.56 6 ARG B CA 1
ATOM 1201 C C . ARG B 1 6 ? 18.016 13.523 3.396 1 95.56 6 ARG B C 1
ATOM 1203 O O . ARG B 1 6 ? 17.125 13.008 2.73 1 95.56 6 ARG B O 1
ATOM 1210 N N . ILE B 1 7 ? 19.25 13.328 3.174 1 96.62 7 ILE B N 1
ATOM 1211 C CA . ILE B 1 7 ? 19.688 12.469 2.082 1 96.62 7 ILE B CA 1
ATOM 1212 C C . ILE B 1 7 ? 19.188 11.047 2.309 1 96.62 7 ILE B C 1
ATOM 1214 O O . ILE B 1 7 ? 18.656 10.414 1.394 1 96.62 7 ILE B O 1
ATOM 1218 N N . LEU B 1 8 ? 19.359 10.523 3.486 1 97.5 8 LEU B N 1
ATOM 1219 C CA . LEU B 1 8 ? 18.938 9.164 3.814 1 97.5 8 LEU B CA 1
ATOM 1220 C C . LEU B 1 8 ? 17.422 9.016 3.656 1 97.5 8 LEU B C 1
ATOM 1222 O O . LEU B 1 8 ? 16.953 7.98 3.176 1 97.5 8 LEU B O 1
ATOM 1226 N N . TYR B 1 9 ? 16.719 10.008 4.078 1 98.31 9 TYR B N 1
ATOM 1227 C CA . TYR B 1 9 ? 15.273 10.016 3.906 1 98.31 9 TYR B CA 1
ATOM 1228 C C . TYR B 1 9 ? 14.898 9.805 2.443 1 98.31 9 TYR B C 1
ATOM 1230 O O . TYR B 1 9 ? 14.133 8.898 2.115 1 98.31 9 TYR B O 1
ATOM 1238 N N . PHE B 1 10 ? 15.469 10.523 1.571 1 98.56 10 PHE B N 1
ATOM 1239 C CA . PHE B 1 10 ? 15.086 10.461 0.166 1 98.56 10 PHE B CA 1
ATOM 1240 C C . PHE B 1 10 ? 15.609 9.188 -0.483 1 98.56 10 PHE B C 1
ATOM 1242 O O . PHE B 1 10 ? 14.953 8.602 -1.348 1 98.56 10 PHE B O 1
ATOM 1249 N N . ILE B 1 11 ? 16.766 8.719 -0.069 1 98.5 11 ILE B N 1
ATOM 1250 C CA . ILE B 1 11 ? 17.281 7.461 -0.593 1 98.5 11 ILE B CA 1
ATOM 1251 C C . ILE B 1 11 ? 16.297 6.332 -0.289 1 98.5 11 ILE B C 1
ATOM 1253 O O . ILE B 1 11 ? 15.938 5.555 -1.179 1 98.5 11 ILE B O 1
ATOM 1257 N N . THR B 1 12 ? 15.828 6.27 0.92 1 98.69 12 THR B N 1
ATOM 1258 C CA . THR B 1 12 ? 14.969 5.168 1.338 1 98.69 12 THR B CA 1
ATOM 1259 C C . THR B 1 12 ? 13.617 5.234 0.627 1 98.69 12 THR B C 1
ATOM 1261 O O . THR B 1 12 ? 13.102 4.211 0.177 1 98.69 12 THR B O 1
ATOM 1264 N N . VAL B 1 13 ? 13.07 6.402 0.47 1 98.81 13 VAL B N 1
ATOM 1265 C CA . VAL B 1 13 ? 11.75 6.496 -0.145 1 98.81 13 VAL B CA 1
ATOM 1266 C C . VAL B 1 13 ? 11.867 6.312 -1.656 1 98.81 13 VAL B C 1
ATOM 1268 O O . VAL B 1 13 ? 10.969 5.762 -2.295 1 98.81 13 VAL B O 1
ATOM 1271 N N . VAL B 1 14 ? 12.969 6.734 -2.254 1 98.75 14 VAL B N 1
ATOM 1272 C CA . VAL B 1 14 ? 13.18 6.527 -3.682 1 98.75 14 VAL B CA 1
ATOM 1273 C C . VAL B 1 14 ? 13.352 5.035 -3.967 1 98.75 14 VAL B C 1
ATOM 1275 O O . VAL B 1 14 ? 12.766 4.508 -4.918 1 98.75 14 VAL B O 1
ATOM 1278 N N . ILE B 1 15 ? 14.148 4.344 -3.186 1 98.62 15 ILE B N 1
ATOM 1279 C CA . ILE B 1 15 ? 14.312 2.904 -3.344 1 98.62 15 ILE B CA 1
ATOM 1280 C C . ILE B 1 15 ? 12.953 2.217 -3.242 1 98.62 15 ILE B C 1
ATOM 1282 O O . ILE B 1 15 ? 12.617 1.359 -4.062 1 98.62 15 ILE B O 1
ATOM 1286 N N . SER B 1 16 ? 12.195 2.621 -2.256 1 98.75 16 SER B N 1
ATOM 1287 C CA . SER B 1 16 ? 10.867 2.059 -2.074 1 98.75 16 SER B CA 1
ATOM 1288 C C . SER B 1 16 ? 9.992 2.309 -3.299 1 98.75 16 SER B C 1
ATOM 1290 O O . SER B 1 16 ? 9.273 1.411 -3.752 1 98.75 16 SER B O 1
ATOM 1292 N N . ALA B 1 17 ? 10.039 3.5 -3.881 1 98.88 17 ALA B N 1
ATOM 1293 C CA . ALA B 1 17 ? 9.273 3.834 -5.078 1 98.88 17 ALA B CA 1
ATOM 1294 C C . ALA B 1 17 ? 9.695 2.965 -6.262 1 98.88 17 ALA B C 1
ATOM 1296 O O . ALA B 1 17 ? 8.852 2.477 -7.016 1 98.88 17 ALA B O 1
ATOM 1297 N N . LEU B 1 18 ? 10.953 2.773 -6.371 1 98.56 18 LEU B N 1
ATOM 1298 C CA . LEU B 1 18 ? 11.477 1.998 -7.492 1 98.56 18 LEU B CA 1
ATOM 1299 C C . LEU B 1 18 ? 11.062 0.535 -7.383 1 98.56 18 LEU B C 1
ATOM 1301 O O . LEU B 1 18 ? 10.742 -0.102 -8.391 1 98.56 18 LEU B O 1
ATOM 1305 N N . VAL B 1 19 ? 11.078 0.016 -6.184 1 97.81 19 VAL B N 1
ATOM 1306 C CA . VAL B 1 19 ? 10.625 -1.356 -5.973 1 97.81 19 VAL B CA 1
ATOM 1307 C C . VAL B 1 19 ? 9.148 -1.475 -6.332 1 97.81 19 VAL B C 1
ATOM 1309 O O . VAL B 1 19 ? 8.742 -2.42 -7.012 1 97.81 19 VAL B O 1
ATOM 1312 N N . GLY B 1 20 ? 8.328 -0.535 -5.871 1 98.38 20 GLY B N 1
ATOM 1313 C CA . GLY B 1 20 ? 6.926 -0.52 -6.25 1 98.38 20 GLY B CA 1
ATOM 1314 C C . GLY B 1 20 ? 6.711 -0.45 -7.75 1 98.38 20 GLY B C 1
ATOM 1315 O O . GLY B 1 20 ? 5.883 -1.179 -8.297 1 98.38 20 GLY B O 1
ATOM 1316 N N . LEU B 1 21 ? 7.477 0.404 -8.367 1 98.06 21 LEU B N 1
ATOM 1317 C CA . LEU B 1 21 ? 7.383 0.538 -9.812 1 98.06 21 LEU B CA 1
ATOM 1318 C C . LEU B 1 21 ? 7.777 -0.762 -10.508 1 98.06 21 LEU B C 1
ATOM 1320 O O . LEU B 1 21 ? 7.102 -1.203 -11.438 1 98.06 21 LEU B O 1
ATOM 1324 N N . TRP B 1 22 ? 8.867 -1.341 -10.102 1 96.44 22 TRP B N 1
ATOM 1325 C CA . TRP B 1 22 ? 9.375 -2.592 -10.656 1 96.44 22 TRP B CA 1
ATOM 1326 C C . TRP B 1 22 ? 8.328 -3.695 -10.562 1 96.44 22 TRP B C 1
ATOM 1328 O O . TRP B 1 22 ? 8.18 -4.504 -11.477 1 96.44 22 TRP B O 1
ATOM 1338 N N . HIS B 1 23 ? 7.523 -3.719 -9.594 1 96.38 23 HIS B N 1
ATOM 1339 C CA . HIS B 1 23 ? 6.598 -4.809 -9.305 1 96.38 23 HIS B CA 1
ATOM 1340 C C . HIS B 1 23 ? 5.422 -4.809 -10.281 1 96.38 23 HIS B C 1
ATOM 1342 O O . HIS B 1 23 ? 4.742 -5.824 -10.438 1 96.38 23 HIS B O 1
ATOM 1348 N N . PHE B 1 24 ? 5.141 -3.664 -10.945 1 96.12 24 PHE B N 1
ATOM 1349 C CA . PHE B 1 24 ? 4.141 -3.686 -12 1 96.12 24 PHE B CA 1
ATOM 1350 C C . PHE B 1 24 ? 4.539 -4.656 -13.109 1 96.12 24 PHE B C 1
ATOM 1352 O O . PHE B 1 24 ? 3.68 -5.191 -13.812 1 96.12 24 PHE B O 1
ATOM 1359 N N . PHE B 1 25 ? 5.781 -5 -13.18 1 93.81 25 PHE B N 1
ATOM 1360 C CA . PHE B 1 25 ? 6.277 -5.738 -14.328 1 93.81 25 PHE B CA 1
ATOM 1361 C C . PHE B 1 25 ? 6.785 -7.117 -13.914 1 93.81 25 PHE B C 1
ATOM 1363 O O . PHE B 1 25 ? 7.09 -7.953 -14.766 1 93.81 25 PHE B O 1
ATOM 1370 N N . VAL B 1 26 ? 6.832 -7.445 -12.719 1 89.31 26 VAL B N 1
ATOM 1371 C CA . VAL B 1 26 ? 7.461 -8.641 -12.164 1 89.31 26 VAL B CA 1
ATOM 1372 C C . VAL B 1 26 ? 6.781 -9.891 -12.719 1 89.31 26 VAL B C 1
ATOM 1374 O O . VAL B 1 26 ? 7.453 -10.828 -13.141 1 89.31 26 VAL B O 1
ATOM 1377 N N . PRO B 1 27 ? 5.449 -9.977 -12.852 1 85.81 27 PRO B N 1
ATOM 1378 C CA . PRO B 1 27 ? 4.828 -11.203 -13.375 1 85.81 27 PRO B CA 1
ATOM 1379 C C . PRO B 1 27 ? 5.242 -11.5 -14.812 1 85.81 27 PRO B C 1
ATOM 1381 O O . PRO B 1 27 ? 5.422 -12.672 -15.172 1 85.81 27 PRO B O 1
ATOM 1384 N N . TRP B 1 28 ? 5.406 -10.461 -15.547 1 85.38 28 TRP B N 1
ATOM 1385 C CA . TRP B 1 28 ? 5.824 -10.641 -16.938 1 85.38 28 TRP B CA 1
ATOM 1386 C C . TRP B 1 28 ? 7.316 -10.953 -17.016 1 85.38 28 TRP B C 1
ATOM 1388 O O . TRP B 1 28 ? 7.727 -11.852 -17.75 1 85.38 28 TRP B O 1
ATOM 1398 N N . MET B 1 29 ? 8.117 -10.344 -16.266 1 83.25 29 MET B N 1
ATOM 1399 C CA . MET B 1 29 ? 9.57 -10.5 -16.281 1 83.25 29 MET B CA 1
ATOM 1400 C C . MET B 1 29 ? 9.969 -11.898 -15.82 1 83.25 29 MET B C 1
ATOM 1402 O O . MET B 1 29 ? 10.93 -12.477 -16.344 1 83.25 29 MET B O 1
ATOM 1406 N N . PHE B 1 30 ? 9.188 -12.461 -14.953 1 79.5 30 PHE B N 1
ATOM 1407 C CA . PHE B 1 30 ? 9.57 -13.758 -14.398 1 79.5 30 PHE B CA 1
ATOM 1408 C C . PHE B 1 30 ? 8.594 -14.844 -14.836 1 79.5 30 PHE B C 1
ATOM 1410 O O . PHE B 1 30 ? 8.555 -15.922 -14.242 1 79.5 30 PHE B O 1
ATOM 1417 N N . GLN B 1 31 ? 7.75 -14.516 -15.789 1 79.44 31 GLN B N 1
ATOM 1418 C CA . GLN B 1 31 ? 6.859 -15.453 -16.453 1 79.44 31 GLN B CA 1
ATOM 1419 C C . GLN B 1 31 ? 6.027 -16.25 -15.445 1 79.44 31 GLN B C 1
ATOM 1421 O O . GLN B 1 31 ? 5.965 -17.469 -15.516 1 79.44 31 GLN B O 1
ATOM 1426 N N . TRP B 1 32 ? 5.395 -15.625 -14.578 1 75.88 32 TRP B N 1
ATOM 1427 C CA . TRP B 1 32 ? 4.602 -16.266 -13.523 1 75.88 32 TRP B CA 1
ATOM 1428 C C . TRP B 1 32 ? 3.564 -17.203 -14.117 1 75.88 32 TRP B C 1
ATOM 1430 O O . TRP B 1 32 ? 3.289 -18.266 -13.555 1 75.88 32 TRP B O 1
ATOM 1440 N N . TYR B 1 33 ? 3.162 -17 -15.281 1 76.56 33 TYR B N 1
ATOM 1441 C CA . TYR B 1 33 ? 1.976 -17.656 -15.812 1 76.56 33 TYR B CA 1
ATOM 1442 C C . TYR B 1 33 ? 2.352 -18.922 -16.578 1 76.56 33 TYR B C 1
ATOM 1444 O O . TYR B 1 33 ? 1.492 -19.75 -16.875 1 76.56 33 TYR B O 1
ATOM 1452 N N . ASP B 1 34 ? 3.58 -19.031 -16.875 1 75.06 34 ASP B N 1
ATOM 1453 C CA . ASP B 1 34 ? 4.039 -20.281 -17.5 1 75.06 34 ASP B CA 1
ATOM 1454 C C . ASP B 1 34 ? 3.973 -21.438 -16.516 1 75.06 34 ASP B C 1
ATOM 1456 O O . ASP B 1 34 ? 3.906 -22.594 -16.922 1 75.06 34 ASP B O 1
ATOM 1460 N N . TYR B 1 35 ? 3.781 -21.047 -15.281 1 72.31 35 TYR B N 1
ATOM 1461 C CA . TYR B 1 35 ? 3.83 -22.078 -14.242 1 72.31 35 TYR B CA 1
ATOM 1462 C C . TYR B 1 35 ? 2.438 -22.375 -13.703 1 72.31 35 TYR B C 1
ATOM 1464 O O . TYR B 1 35 ? 2.26 -23.281 -12.883 1 72.31 35 TYR B O 1
ATOM 1472 N N . LEU B 1 36 ? 1.516 -21.578 -14.094 1 72.19 36 LEU B N 1
ATOM 1473 C CA . LEU B 1 36 ? 0.154 -21.719 -13.594 1 72.19 36 LEU B CA 1
ATOM 1474 C C . LEU B 1 36 ? -0.753 -22.344 -14.648 1 72.19 36 LEU B C 1
ATOM 1476 O O . LEU B 1 36 ? -0.782 -21.891 -15.797 1 72.19 36 LEU B O 1
ATOM 1480 N N . PRO B 1 37 ? -1.255 -23.531 -14.227 1 70.31 37 PRO B N 1
ATOM 1481 C CA . PRO B 1 37 ? -2.195 -24.094 -15.203 1 70.31 37 PRO B CA 1
ATOM 1482 C C . PRO B 1 37 ? -3.334 -23.125 -15.539 1 70.31 37 PRO B C 1
ATOM 1484 O O . PRO B 1 37 ? -3.92 -22.531 -14.641 1 70.31 37 PRO B O 1
ATOM 1487 N N . MET B 1 38 ? -3.584 -22.875 -16.781 1 64.75 38 MET B N 1
ATOM 1488 C CA . MET B 1 38 ? -4.582 -21.953 -17.297 1 64.75 38 MET B CA 1
ATOM 1489 C C . MET B 1 38 ? -5.98 -22.328 -16.828 1 64.75 38 MET B C 1
ATOM 1491 O O . MET B 1 38 ? -6.887 -21.5 -16.812 1 64.75 38 MET B O 1
ATOM 1495 N N . GLN B 1 39 ? -6.059 -23.5 -16.359 1 65 39 GLN B N 1
ATOM 1496 C CA . GLN B 1 39 ? -7.355 -23.938 -15.859 1 65 39 GLN B CA 1
ATOM 1497 C C . GLN B 1 39 ? -7.754 -23.156 -14.609 1 65 39 GLN B C 1
ATOM 1499 O O . GLN B 1 39 ? -8.938 -23.109 -14.25 1 65 39 GLN B O 1
ATOM 1504 N N . TYR B 1 40 ? -6.77 -22.391 -14.148 1 76.12 40 TYR B N 1
ATOM 1505 C CA . TYR B 1 40 ? -7.086 -21.656 -12.938 1 76.12 40 TYR B CA 1
ATOM 1506 C C . TYR B 1 40 ? -6.977 -20.156 -13.164 1 76.12 40 TYR B C 1
ATOM 1508 O O . TYR B 1 40 ? -6.277 -19.453 -12.422 1 76.12 40 TYR B O 1
ATOM 1516 N N . GLU B 1 41 ? -7.766 -19.641 -14.094 1 81.88 41 GLU B N 1
ATOM 1517 C CA . GLU B 1 41 ? -7.781 -18.234 -14.5 1 81.88 41 GLU B CA 1
ATOM 1518 C C . GLU B 1 41 ? -8.164 -17.328 -13.344 1 81.88 41 GLU B C 1
ATOM 1520 O O . GLU B 1 41 ? -7.645 -16.219 -13.211 1 81.88 41 GLU B O 1
ATOM 1525 N N . ASN B 1 42 ? -9.016 -17.844 -12.477 1 82.88 42 ASN B N 1
ATOM 1526 C CA . ASN B 1 42 ? -9.422 -17.078 -11.312 1 82.88 42 ASN B CA 1
ATOM 1527 C C . ASN B 1 42 ? -8.242 -16.766 -10.398 1 82.88 42 ASN B C 1
ATOM 1529 O O . ASN B 1 42 ? -8.117 -15.648 -9.891 1 82.88 42 ASN B O 1
ATOM 1533 N N . LEU B 1 43 ? -7.438 -17.734 -10.211 1 83.62 43 LEU B N 1
ATOM 1534 C CA . LEU B 1 43 ? -6.258 -17.547 -9.375 1 83.62 43 LEU B CA 1
ATOM 1535 C C . LEU B 1 43 ? -5.289 -16.562 -10.008 1 83.62 43 LEU B C 1
ATOM 1537 O O . LEU B 1 43 ? -4.742 -15.688 -9.32 1 83.62 43 LEU B O 1
ATOM 1541 N N . ILE B 1 44 ? -5.117 -16.688 -11.328 1 86.38 44 ILE B N 1
ATOM 1542 C CA . ILE B 1 44 ? -4.215 -15.797 -12.055 1 86.38 44 ILE B CA 1
ATOM 1543 C C . ILE B 1 44 ? -4.684 -14.352 -11.922 1 86.38 44 ILE B C 1
ATOM 1545 O O . ILE B 1 44 ? -3.893 -13.461 -11.594 1 86.38 44 ILE B O 1
ATOM 1549 N N . VAL B 1 45 ? -5.965 -14.125 -12.086 1 88.5 45 VAL B N 1
ATOM 1550 C CA . VAL B 1 45 ? -6.531 -12.789 -12.016 1 88.5 45 VAL B CA 1
ATOM 1551 C C . VAL B 1 45 ? -6.398 -12.242 -10.594 1 88.5 45 VAL B C 1
ATOM 1553 O O . VAL B 1 45 ? -6.062 -11.07 -10.398 1 88.5 45 VAL B O 1
ATOM 1556 N N . GLY B 1 46 ? -6.617 -13.117 -9.57 1 89.56 46 GLY B N 1
ATOM 1557 C CA . GLY B 1 46 ? -6.445 -12.719 -8.188 1 89.56 46 GLY B CA 1
ATOM 1558 C C . GLY B 1 46 ? -5.02 -12.305 -7.855 1 89.56 46 GLY B C 1
ATOM 1559 O O . GLY B 1 46 ? -4.797 -11.305 -7.18 1 89.56 46 GLY B O 1
ATOM 1560 N N . ILE B 1 47 ? -4.105 -13.055 -8.359 1 90 47 ILE B N 1
ATOM 1561 C CA . ILE B 1 47 ? -2.691 -12.773 -8.148 1 90 47 ILE B CA 1
ATOM 1562 C C . ILE B 1 47 ? -2.312 -11.477 -8.859 1 90 47 ILE B C 1
ATOM 1564 O O . ILE B 1 47 ? -1.595 -10.641 -8.305 1 90 47 ILE B O 1
ATOM 1568 N N . ASP B 1 48 ? -2.846 -11.289 -10.031 1 92.31 48 ASP B N 1
ATOM 1569 C CA . ASP B 1 48 ? -2.578 -10.07 -10.789 1 92.31 48 ASP B CA 1
ATOM 1570 C C . ASP B 1 48 ? -3.119 -8.836 -10.055 1 92.31 48 ASP B C 1
ATOM 1572 O O . ASP B 1 48 ? -2.41 -7.844 -9.898 1 92.31 48 ASP B O 1
ATOM 1576 N N . TYR B 1 49 ? -4.34 -8.945 -9.609 1 94.19 49 TYR B N 1
ATOM 1577 C CA . TYR B 1 49 ? -4.934 -7.832 -8.875 1 94.19 49 TYR B CA 1
ATOM 1578 C C . TYR B 1 49 ? -4.094 -7.473 -7.652 1 94.19 49 TYR B C 1
ATOM 1580 O O . TYR B 1 49 ? -3.832 -6.297 -7.395 1 94.19 49 TYR B O 1
ATOM 1588 N N . THR B 1 50 ? -3.717 -8.484 -6.945 1 95.56 50 THR B N 1
ATOM 1589 C CA . THR B 1 50 ? -2.934 -8.273 -5.73 1 95.56 50 THR B CA 1
ATOM 1590 C C . THR B 1 50 ? -1.602 -7.605 -6.055 1 95.56 50 THR B C 1
ATOM 1592 O O . THR B 1 50 ? -1.21 -6.637 -5.398 1 95.56 50 THR B O 1
ATOM 1595 N N . ASN B 1 51 ? -0.95 -8.078 -7.078 1 96.31 51 ASN B N 1
ATOM 1596 C CA . ASN B 1 51 ? 0.343 -7.523 -7.461 1 96.31 51 ASN B CA 1
ATOM 1597 C C . ASN B 1 51 ? 0.214 -6.074 -7.93 1 96.31 51 ASN B C 1
ATOM 1599 O O . ASN B 1 51 ? 0.998 -5.215 -7.523 1 96.31 51 ASN B O 1
ATOM 1603 N N . TYR B 1 52 ? -0.744 -5.77 -8.758 1 97.38 52 TYR B N 1
ATOM 1604 C CA . TYR B 1 52 ? -0.915 -4.418 -9.281 1 97.38 52 TYR B CA 1
ATOM 1605 C C . TYR B 1 52 ? -1.269 -3.441 -8.164 1 97.38 52 TYR B C 1
ATOM 1607 O O . TYR B 1 52 ? -0.744 -2.326 -8.117 1 97.38 52 TYR B O 1
ATOM 1615 N N . CYS B 1 53 ? -2.16 -3.852 -7.309 1 98.25 53 CYS B N 1
ATOM 1616 C CA . CYS B 1 53 ? -2.551 -2.975 -6.211 1 98.25 53 CYS B CA 1
ATOM 1617 C C . CYS B 1 53 ? -1.408 -2.803 -5.215 1 98.25 53 CYS B C 1
ATOM 1619 O O . CYS B 1 53 ? -1.207 -1.713 -4.676 1 98.25 53 CYS B O 1
ATOM 1621 N N . PHE B 1 54 ? -0.662 -3.91 -4.949 1 98.56 54 PHE B N 1
ATOM 1622 C CA . PHE B 1 54 ? 0.546 -3.805 -4.141 1 98.56 54 PHE B CA 1
ATOM 1623 C C . PHE B 1 54 ? 1.518 -2.801 -4.75 1 98.56 54 PHE B C 1
ATOM 1625 O O . PHE B 1 54 ? 2.043 -1.933 -4.047 1 98.56 54 PHE B O 1
ATOM 1632 N N . SER B 1 55 ? 1.74 -2.938 -6.047 1 98.62 55 SER B N 1
ATOM 1633 C CA . SER B 1 55 ? 2.664 -2.074 -6.773 1 98.62 55 SER B CA 1
ATOM 1634 C C . SER B 1 55 ? 2.256 -0.608 -6.66 1 98.62 55 SER B C 1
ATOM 1636 O O . SER B 1 55 ? 3.086 0.249 -6.352 1 98.62 55 SER B O 1
ATOM 1638 N N . LEU B 1 56 ? 1.011 -0.348 -6.883 1 98.81 56 LEU B N 1
ATOM 1639 C CA . LEU B 1 56 ? 0.519 1.023 -6.809 1 98.81 56 LEU B CA 1
ATOM 1640 C C . LEU B 1 56 ? 0.616 1.558 -5.383 1 98.81 56 LEU B C 1
ATOM 1642 O O . LEU B 1 56 ? 1.011 2.707 -5.172 1 98.81 56 LEU B O 1
ATOM 1646 N N . LEU B 1 57 ? 0.24 0.764 -4.414 1 98.88 57 LEU B N 1
ATOM 1647 C CA . LEU B 1 57 ? 0.293 1.178 -3.018 1 98.88 57 LEU B CA 1
ATOM 1648 C C . LEU B 1 57 ? 1.717 1.544 -2.613 1 98.88 57 LEU B C 1
ATOM 1650 O O . LEU B 1 57 ? 1.944 2.598 -2.014 1 98.88 57 LEU B O 1
ATOM 1654 N N . LEU B 1 58 ? 2.662 0.661 -2.953 1 98.88 58 LEU B N 1
ATOM 1655 C CA . LEU B 1 58 ? 4.047 0.906 -2.559 1 98.88 58 LEU B CA 1
ATOM 1656 C C . LEU B 1 58 ? 4.629 2.088 -3.328 1 98.88 58 LEU B C 1
ATOM 1658 O O . LEU B 1 58 ? 5.227 2.986 -2.734 1 98.88 58 LEU B O 1
ATOM 1662 N N . PHE B 1 59 ? 4.43 2.086 -4.609 1 98.81 59 PHE B N 1
ATOM 1663 C CA . PHE B 1 59 ? 4.934 3.164 -5.449 1 98.81 59 PHE B CA 1
ATOM 1664 C C . PHE B 1 59 ? 4.301 4.496 -5.066 1 98.81 59 PHE B C 1
ATOM 1666 O O . PHE B 1 59 ? 5.004 5.477 -4.816 1 98.81 59 PHE B O 1
ATOM 1673 N N . GLY B 1 60 ? 3.014 4.469 -5.004 1 98.75 60 GLY B N 1
ATOM 1674 C CA . GLY B 1 60 ? 2.291 5.707 -4.742 1 98.75 60 GLY B CA 1
ATOM 1675 C C . GLY B 1 60 ? 2.576 6.289 -3.373 1 98.75 60 GLY B C 1
ATOM 1676 O O . GLY B 1 60 ? 2.754 7.5 -3.23 1 98.75 60 GLY B O 1
ATOM 1677 N N . LEU B 1 61 ? 2.523 5.445 -2.34 1 98.81 61 LEU B N 1
ATOM 1678 C CA . LEU B 1 61 ? 2.857 5.914 -0.999 1 98.81 61 LEU B CA 1
ATOM 1679 C C . LEU B 1 61 ? 4.262 6.512 -0.967 1 98.81 61 LEU B C 1
ATOM 1681 O O . LEU B 1 61 ? 4.477 7.57 -0.371 1 98.81 61 LEU B O 1
ATOM 1685 N N . SER B 1 62 ? 5.191 5.879 -1.615 1 98.88 62 SER B N 1
ATOM 1686 C CA . SER B 1 62 ? 6.57 6.352 -1.66 1 98.88 62 SER B CA 1
ATOM 1687 C C . SER B 1 62 ? 6.676 7.68 -2.408 1 98.88 62 SER B C 1
ATOM 1689 O O . SER B 1 62 ? 7.363 8.602 -1.958 1 98.88 62 SER B O 1
ATOM 1691 N N . VAL B 1 63 ? 5.988 7.77 -3.498 1 98.81 63 VAL B N 1
ATOM 1692 C CA . VAL B 1 63 ? 6.012 9 -4.281 1 98.81 63 VAL B CA 1
ATOM 1693 C C . VAL B 1 63 ? 5.406 10.141 -3.467 1 98.81 63 VAL B C 1
ATOM 1695 O O . VAL B 1 63 ? 5.926 11.258 -3.479 1 98.81 63 VAL B O 1
ATOM 1698 N N . LEU B 1 64 ? 4.32 9.875 -2.777 1 98.75 64 LEU B N 1
ATOM 1699 C CA . LEU B 1 64 ? 3.711 10.906 -1.941 1 98.75 64 LEU B CA 1
ATOM 1700 C C . LEU B 1 64 ? 4.676 11.367 -0.856 1 98.75 64 LEU B C 1
ATOM 1702 O O . LEU B 1 64 ? 4.762 12.562 -0.563 1 98.75 64 LEU B O 1
ATOM 1706 N N . LEU B 1 65 ? 5.406 10.477 -0.28 1 98.81 65 LEU B N 1
ATOM 1707 C CA . LEU B 1 65 ? 6.371 10.82 0.757 1 98.81 65 LEU B CA 1
ATOM 1708 C C . LEU B 1 65 ? 7.547 11.59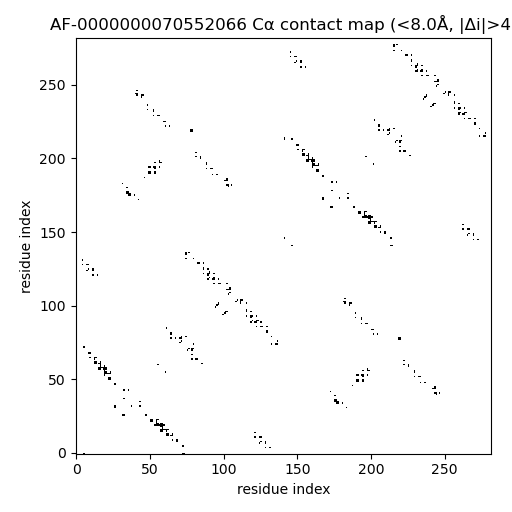4 0.169 1 98.81 65 LEU B C 1
ATOM 1710 O O . LEU B 1 65 ? 8.148 12.43 0.849 1 98.81 65 LEU B O 1
ATOM 1714 N N . ILE B 1 66 ? 7.891 11.305 -1.092 1 98.81 66 ILE B N 1
ATOM 1715 C CA . ILE B 1 66 ? 8.898 12.109 -1.767 1 98.81 66 ILE B CA 1
ATOM 1716 C C . ILE B 1 66 ? 8.391 13.539 -1.942 1 98.81 66 ILE B C 1
ATOM 1718 O O . ILE B 1 66 ? 9.078 14.5 -1.596 1 98.81 66 ILE B O 1
ATOM 1722 N N . MET B 1 67 ? 7.137 13.664 -2.369 1 98.69 67 MET B N 1
ATOM 1723 C CA . MET B 1 67 ? 6.547 14.977 -2.637 1 98.69 67 MET B CA 1
ATOM 1724 C C . MET B 1 67 ? 6.387 15.773 -1.346 1 98.69 67 MET B C 1
ATOM 1726 O O . MET B 1 67 ? 6.52 17 -1.349 1 98.69 67 MET B O 1
ATOM 1730 N N . LEU B 1 68 ? 6.156 15.078 -0.28 1 98.44 68 LEU B N 1
ATOM 1731 C CA . LEU B 1 68 ? 5.934 15.742 1.001 1 98.44 68 LEU B CA 1
ATOM 1732 C C . LEU B 1 68 ? 7.199 15.727 1.851 1 98.44 68 LEU B C 1
ATOM 1734 O O . LEU B 1 68 ? 7.141 15.953 3.061 1 98.44 68 LEU B O 1
ATOM 1738 N N . GLY B 1 69 ? 8.297 15.359 1.2 1 97.75 69 GLY B N 1
ATOM 1739 C CA . GLY B 1 69 ? 9.555 15.195 1.912 1 97.75 69 GLY B CA 1
ATOM 1740 C C . GLY B 1 69 ? 9.961 16.438 2.691 1 97.75 69 GLY B C 1
ATOM 1741 O O . GLY B 1 69 ? 10.422 16.328 3.83 1 97.75 69 GLY B O 1
ATOM 1742 N N . LYS B 1 70 ? 9.789 17.609 2.074 1 97 70 LYS B N 1
ATOM 1743 C CA . LYS B 1 70 ? 10.148 18.844 2.752 1 97 70 LYS B CA 1
ATOM 1744 C C . LYS B 1 70 ? 9.328 19.031 4.023 1 97 70 LYS B C 1
ATOM 1746 O O . LYS B 1 70 ? 9.836 19.547 5.027 1 97 70 LYS B O 1
ATOM 1751 N N . ARG B 1 71 ? 8.047 18.625 4.008 1 97.31 71 ARG B N 1
ATOM 1752 C CA . ARG B 1 71 ? 7.184 18.719 5.184 1 97.31 71 ARG B CA 1
ATOM 1753 C C . ARG B 1 71 ? 7.637 17.766 6.281 1 97.31 71 ARG B C 1
ATOM 1755 O O . ARG B 1 71 ? 7.613 18.125 7.465 1 97.31 71 ARG B O 1
ATOM 1762 N N . ALA B 1 72 ? 8.008 16.625 5.883 1 97.44 72 ALA B N 1
ATOM 1763 C CA . ALA B 1 72 ? 8.523 15.664 6.859 1 97.44 72 ALA B CA 1
ATOM 1764 C C . ALA B 1 72 ? 9.773 16.203 7.543 1 97.44 72 ALA B C 1
ATOM 1766 O O . ALA B 1 72 ? 9.883 16.156 8.773 1 97.44 72 ALA B O 1
ATOM 1767 N N . LEU B 1 73 ? 10.625 16.703 6.711 1 96.5 73 LEU B N 1
ATOM 1768 C CA . LEU B 1 73 ? 11.906 17.188 7.223 1 96.5 73 LEU B CA 1
ATOM 1769 C C . LEU B 1 73 ? 11.719 18.453 8.039 1 96.5 73 LEU B C 1
ATOM 1771 O O . LEU B 1 73 ? 12.586 18.812 8.844 1 96.5 73 LEU B O 1
ATOM 1775 N N . ALA B 1 74 ? 10.562 19.141 7.859 1 95.88 74 ALA B N 1
ATOM 1776 C CA . ALA B 1 74 ? 10.172 20.281 8.688 1 95.88 74 ALA B CA 1
ATOM 1777 C C . ALA B 1 74 ? 9.367 19.828 9.906 1 95.88 74 ALA B C 1
ATOM 1779 O O . ALA B 1 74 ? 8.727 20.641 10.57 1 95.88 74 ALA B O 1
ATOM 1780 N N . MET B 1 75 ? 9.273 18.5 10.109 1 95.38 75 MET B N 1
ATOM 1781 C CA . MET B 1 75 ? 8.742 17.844 11.297 1 95.38 75 MET B CA 1
ATOM 1782 C C . MET B 1 75 ? 7.215 17.906 11.312 1 95.38 75 MET B C 1
ATOM 1784 O O . MET B 1 75 ? 6.602 18.016 12.375 1 95.38 75 MET B O 1
ATOM 1788 N N . ASN B 1 76 ? 6.645 17.922 10.172 1 96.69 76 ASN B N 1
ATOM 1789 C CA . ASN B 1 76 ? 5.211 17.672 10.117 1 96.69 76 ASN B CA 1
ATOM 1790 C C . ASN B 1 76 ? 4.867 16.281 10.648 1 96.69 76 ASN B C 1
ATOM 1792 O O . ASN B 1 76 ? 5.215 15.281 10.039 1 96.69 76 ASN B O 1
ATOM 1796 N N . ARG B 1 77 ? 4.133 16.188 11.648 1 96.62 77 ARG B N 1
ATOM 1797 C CA . ARG B 1 77 ? 3.914 14.953 12.383 1 96.62 77 ARG B CA 1
ATOM 1798 C C . ARG B 1 77 ? 3.145 13.945 11.539 1 96.62 77 ARG B C 1
ATOM 1800 O O . ARG B 1 77 ? 3.459 12.75 11.547 1 96.62 77 ARG B O 1
ATOM 1807 N N . GLU B 1 78 ? 2.162 14.406 10.828 1 97.62 78 GLU B N 1
ATOM 1808 C CA . GLU B 1 78 ? 1.337 13.5 10.031 1 97.62 78 GLU B CA 1
ATOM 1809 C C . GLU B 1 78 ? 2.16 12.812 8.945 1 97.62 78 GLU B C 1
ATOM 1811 O O . GLU B 1 78 ? 2.061 11.602 8.758 1 97.62 78 GLU B O 1
ATOM 1816 N N . VAL B 1 79 ? 2.963 13.562 8.289 1 98.25 79 VAL B N 1
ATOM 1817 C CA . VAL B 1 79 ? 3.791 12.992 7.23 1 98.25 79 VAL B CA 1
ATOM 1818 C C . VAL B 1 79 ? 4.781 12 7.832 1 98.25 79 VAL B C 1
ATOM 1820 O O . VAL B 1 79 ? 5.016 10.93 7.266 1 98.25 79 VAL B O 1
ATOM 1823 N N . ILE B 1 80 ? 5.305 12.328 8.969 1 98.19 80 ILE B N 1
ATOM 1824 C CA . ILE B 1 80 ? 6.266 11.461 9.641 1 98.19 80 ILE B CA 1
ATOM 1825 C C . ILE B 1 80 ? 5.586 10.148 10.039 1 98.19 80 ILE B C 1
ATOM 1827 O O . ILE B 1 80 ? 6.191 9.078 9.953 1 98.19 80 ILE B O 1
ATOM 1831 N N . TYR B 1 81 ? 4.344 10.188 10.477 1 98.44 81 TYR B N 1
ATOM 1832 C CA . TYR B 1 81 ? 3.611 8.969 10.805 1 98.44 81 TYR B CA 1
ATOM 1833 C C . TYR B 1 81 ? 3.527 8.039 9.594 1 98.44 81 TYR B C 1
ATOM 1835 O O . TYR B 1 81 ? 3.66 6.82 9.734 1 98.44 81 TYR B O 1
ATOM 1843 N N . PHE B 1 82 ? 3.322 8.602 8.453 1 98.75 82 PHE B N 1
ATOM 1844 C CA . PHE B 1 82 ? 3.223 7.781 7.246 1 98.75 82 PHE B CA 1
ATOM 1845 C C . PHE B 1 82 ? 4.586 7.223 6.859 1 98.75 82 PHE B C 1
ATOM 1847 O O . PHE B 1 82 ? 4.68 6.113 6.332 1 98.75 82 PHE B O 1
ATOM 1854 N N . TYR B 1 83 ? 5.633 7.973 7.125 1 98.75 83 TYR B N 1
ATOM 1855 C CA . TYR B 1 83 ? 6.969 7.422 6.93 1 98.75 83 TYR B CA 1
ATOM 1856 C C . TYR B 1 83 ? 7.23 6.273 7.898 1 98.75 83 TYR B C 1
ATOM 1858 O O . TYR B 1 83 ? 7.809 5.254 7.523 1 98.75 83 TYR B O 1
ATOM 1866 N N . PHE B 1 84 ? 6.82 6.449 9.148 1 98.81 84 PHE B N 1
ATOM 1867 C CA . PHE B 1 84 ? 6.934 5.367 10.125 1 98.81 84 PHE B CA 1
ATOM 1868 C C . PHE B 1 84 ? 6.188 4.129 9.641 1 98.81 84 PHE B C 1
ATOM 1870 O O . PHE B 1 84 ? 6.688 3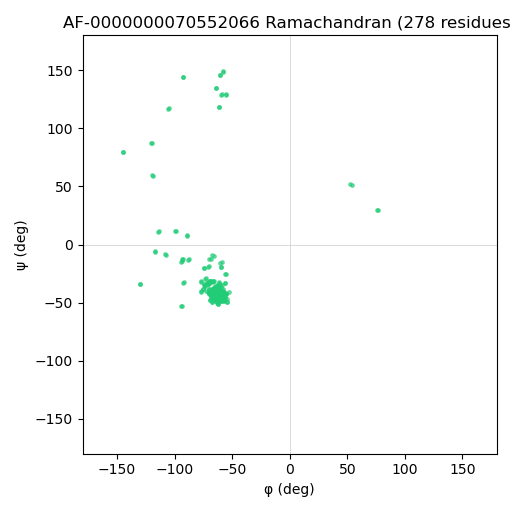.008 9.773 1 98.81 84 PHE B O 1
ATOM 1877 N N . PHE B 1 85 ? 5.102 4.363 9.102 1 98.88 85 PHE B N 1
ATOM 1878 C CA . PHE B 1 85 ? 4.316 3.246 8.594 1 98.88 85 PHE B CA 1
ATOM 1879 C C . PHE B 1 85 ? 5.059 2.531 7.469 1 98.88 85 PHE B C 1
ATOM 1881 O O . PHE B 1 85 ? 5.129 1.301 7.453 1 98.88 85 PHE B O 1
ATOM 1888 N N . LEU B 1 86 ? 5.605 3.289 6.516 1 98.88 86 LEU B N 1
ATOM 1889 C CA . LEU B 1 86 ? 6.375 2.682 5.434 1 98.88 86 LEU B CA 1
ATOM 1890 C C . LEU B 1 86 ? 7.562 1.902 5.984 1 98.88 86 LEU B C 1
ATOM 1892 O O . LEU B 1 86 ? 7.926 0.852 5.445 1 98.88 86 LEU B O 1
ATOM 1896 N N . THR B 1 87 ? 8.148 2.43 7.086 1 98.88 87 THR B N 1
ATOM 1897 C CA . THR B 1 87 ? 9.227 1.721 7.754 1 98.88 87 THR B CA 1
ATOM 1898 C C . THR B 1 87 ? 8.75 0.372 8.281 1 98.88 87 THR B C 1
ATOM 1900 O O . THR B 1 87 ? 9.422 -0.645 8.109 1 98.88 87 THR B O 1
ATOM 1903 N N . VAL B 1 88 ? 7.609 0.34 8.867 1 98.81 88 VAL B N 1
ATOM 1904 C CA . VAL B 1 88 ? 7.035 -0.898 9.391 1 98.81 88 VAL B CA 1
ATOM 1905 C C . VAL B 1 88 ? 6.848 -1.896 8.25 1 98.81 88 VAL B C 1
ATOM 1907 O O . VAL B 1 88 ? 7.129 -3.088 8.406 1 98.81 88 VAL B O 1
ATOM 1910 N N . VAL B 1 89 ? 6.414 -1.429 7.125 1 98.75 89 VAL B N 1
ATOM 1911 C CA . VAL B 1 89 ? 6.207 -2.283 5.961 1 98.75 89 VAL B CA 1
ATOM 1912 C C . VAL B 1 89 ? 7.531 -2.93 5.555 1 98.75 89 VAL B C 1
ATOM 1914 O O . VAL B 1 89 ? 7.59 -4.137 5.312 1 98.75 89 VAL B O 1
ATOM 1917 N N . TRP B 1 90 ? 8.555 -2.16 5.512 1 98.81 90 TRP B N 1
ATOM 1918 C CA . TRP B 1 90 ? 9.836 -2.674 5.051 1 98.81 90 TRP B CA 1
ATOM 1919 C C . TRP B 1 90 ? 10.469 -3.586 6.102 1 98.81 90 TRP B C 1
ATOM 1921 O O . TRP B 1 90 ? 11.156 -4.551 5.762 1 98.81 90 TRP B O 1
ATOM 1931 N N . VAL B 1 91 ? 10.297 -3.291 7.355 1 98.75 91 VAL B N 1
ATOM 1932 C CA . VAL B 1 91 ? 10.742 -4.199 8.406 1 98.75 91 VAL B CA 1
ATOM 1933 C C . VAL B 1 91 ? 9.992 -5.527 8.289 1 98.75 91 VAL B C 1
ATOM 1935 O O . VAL B 1 91 ? 10.594 -6.598 8.414 1 98.75 91 VAL B O 1
ATOM 1938 N N . PHE B 1 92 ? 8.719 -5.438 8.086 1 98.69 92 PHE B N 1
ATOM 1939 C CA . PHE B 1 92 ? 7.898 -6.629 7.887 1 98.69 92 PHE B CA 1
ATOM 1940 C C . PHE B 1 92 ? 8.414 -7.457 6.719 1 98.69 92 PHE B C 1
ATOM 1942 O O . PHE B 1 92 ? 8.578 -8.672 6.836 1 98.69 92 PHE B O 1
ATOM 1949 N N . ARG B 1 93 ? 8.703 -6.844 5.598 1 98.12 93 ARG B N 1
ATOM 1950 C CA . ARG B 1 93 ? 9.242 -7.504 4.41 1 98.12 93 ARG B CA 1
ATOM 1951 C C . ARG B 1 93 ? 10.57 -8.18 4.719 1 98.12 93 ARG B C 1
ATOM 1953 O O . ARG B 1 93 ? 10.828 -9.297 4.266 1 98.12 93 ARG B O 1
ATOM 1960 N N . ALA B 1 94 ? 11.43 -7.477 5.418 1 98 94 ALA B N 1
ATOM 1961 C CA . ALA B 1 94 ? 12.727 -8.031 5.789 1 98 94 ALA B CA 1
ATOM 1962 C C . ALA B 1 94 ? 12.562 -9.258 6.684 1 98 94 ALA B C 1
ATOM 1964 O O . ALA B 1 94 ? 13.266 -10.258 6.512 1 98 94 ALA B O 1
ATOM 1965 N N . CYS B 1 95 ? 11.625 -9.172 7.633 1 97.56 95 CYS B N 1
ATOM 1966 C CA . CYS B 1 95 ? 11.375 -10.289 8.539 1 97.56 95 CYS B CA 1
ATOM 1967 C C . CYS B 1 95 ? 10.844 -11.5 7.777 1 97.56 95 CYS B C 1
ATOM 1969 O O . CYS B 1 95 ? 11.195 -12.633 8.086 1 97.56 95 CYS B O 1
ATOM 1971 N N . LEU B 1 96 ? 9.969 -11.281 6.824 1 96.06 96 LEU B N 1
ATOM 1972 C CA . LEU B 1 96 ? 9.477 -12.375 5.992 1 96.06 96 LEU B CA 1
ATOM 1973 C C . LEU B 1 96 ? 10.641 -13.125 5.344 1 96.06 96 LEU B C 1
ATOM 1975 O O . LEU B 1 96 ? 10.695 -14.359 5.391 1 96.06 96 LEU B O 1
ATOM 1979 N N . ALA B 1 97 ? 11.547 -12.406 4.793 1 94.69 97 ALA B N 1
ATOM 1980 C CA . ALA B 1 97 ? 12.656 -12.984 4.043 1 94.69 97 ALA B CA 1
ATOM 1981 C C . ALA B 1 97 ? 13.648 -13.672 4.98 1 94.69 97 ALA B C 1
ATOM 1983 O O . ALA B 1 97 ? 14.219 -14.711 4.633 1 94.69 97 ALA B O 1
ATOM 1984 N N . SER B 1 98 ? 13.82 -13.148 6.164 1 94.94 98 SER B N 1
ATOM 1985 C CA . SER B 1 98 ? 14.883 -13.617 7.051 1 94.94 98 SER B CA 1
ATOM 1986 C C . SER B 1 98 ? 14.375 -14.719 7.98 1 94.94 98 SER B C 1
ATOM 1988 O O . SER B 1 98 ? 15.117 -15.641 8.32 1 94.94 98 SER B O 1
ATOM 1990 N N . PHE B 1 99 ? 13.078 -14.641 8.375 1 93.88 99 PHE B N 1
ATOM 1991 C CA . PHE B 1 99 ? 12.688 -15.477 9.5 1 93.88 99 PHE B CA 1
ATOM 1992 C C . PHE B 1 99 ? 11.422 -16.266 9.18 1 93.88 99 PHE B C 1
ATOM 1994 O O . PHE B 1 99 ? 11.234 -17.375 9.68 1 93.88 99 PHE B O 1
ATOM 2001 N N . VAL B 1 100 ? 10.523 -15.789 8.461 1 91.75 100 VAL B N 1
ATOM 2002 C CA . VAL B 1 100 ? 9.195 -16.375 8.352 1 91.75 100 VAL B CA 1
ATOM 2003 C C . VAL B 1 100 ? 9.148 -17.328 7.152 1 91.75 100 VAL B C 1
ATOM 2005 O O . VAL B 1 100 ? 8.75 -18.484 7.289 1 91.75 100 VAL B O 1
ATOM 2008 N N . GLU B 1 101 ? 9.555 -16.812 6.004 1 91.25 101 GLU B N 1
ATOM 2009 C CA . GLU B 1 101 ? 9.531 -17.594 4.766 1 91.25 101 GLU B CA 1
ATOM 2010 C C . GLU B 1 101 ? 10.711 -17.234 3.869 1 91.25 101 GLU B C 1
ATOM 2012 O O . GLU B 1 101 ? 10.539 -16.625 2.816 1 91.25 101 GLU B O 1
ATOM 2017 N N . PRO B 1 102 ? 11.844 -17.828 4.254 1 89.38 102 PRO B N 1
ATOM 2018 C CA . PRO B 1 102 ? 13.031 -17.5 3.463 1 89.38 102 PRO B CA 1
ATOM 2019 C C . PRO B 1 102 ? 12.914 -17.969 2.012 1 89.38 102 PRO B C 1
ATOM 2021 O O . PRO B 1 102 ? 12.375 -19.047 1.747 1 89.38 102 PRO B O 1
ATOM 2024 N N . TRP B 1 103 ? 13.305 -17.062 1.108 1 88.25 103 TRP B N 1
ATOM 2025 C CA . TRP B 1 103 ? 13.305 -17.375 -0.316 1 88.25 103 TRP B CA 1
ATOM 2026 C C . TRP B 1 103 ? 14.211 -18.578 -0.608 1 88.25 103 TRP B C 1
ATOM 2028 O O . TRP B 1 103 ? 15.352 -18.609 -0.155 1 88.25 103 TRP B O 1
ATOM 2038 N N . PRO B 1 104 ? 13.695 -19.5 -1.296 1 85.5 104 PRO B N 1
ATOM 2039 C CA . PRO B 1 104 ? 14.555 -20.625 -1.635 1 85.5 104 PRO B CA 1
ATOM 2040 C C . PRO B 1 104 ? 15.773 -20.219 -2.463 1 85.5 104 PRO B C 1
ATOM 2042 O O . PRO B 1 104 ? 15.672 -19.359 -3.338 1 85.5 104 PRO B O 1
ATOM 2045 N N . LEU B 1 105 ? 16.781 -20.922 -2.18 1 82.88 105 LEU B N 1
ATOM 2046 C CA . LEU B 1 105 ? 18.047 -20.578 -2.84 1 82.88 105 LEU B CA 1
ATOM 2047 C C . LEU B 1 105 ? 18.031 -21.047 -4.293 1 82.88 105 LEU B C 1
ATOM 2049 O O . LEU B 1 105 ? 18.547 -20.359 -5.172 1 82.88 105 LEU B O 1
ATOM 2053 N N . GLN B 1 106 ? 17.438 -22.219 -4.48 1 81.75 106 GLN B N 1
ATOM 2054 C CA . GLN B 1 106 ? 17.375 -22.734 -5.844 1 81.75 106 GLN B CA 1
ATOM 2055 C C . GLN B 1 106 ? 16.078 -22.328 -6.527 1 81.75 106 GLN B C 1
ATOM 2057 O O . GLN B 1 106 ? 15.047 -22.156 -5.863 1 81.75 106 GLN B O 1
ATOM 2062 N N . PRO B 1 107 ? 16.016 -22.031 -7.805 1 76.62 107 PRO B N 1
ATOM 2063 C CA . PRO B 1 107 ? 17.062 -22.234 -8.812 1 76.62 107 PRO B CA 1
ATOM 2064 C C . PRO B 1 107 ? 17.938 -21 -9 1 76.62 107 PRO B C 1
ATOM 2066 O O . PRO B 1 107 ? 18.969 -21.062 -9.656 1 76.62 107 PRO B O 1
ATOM 2069 N N . ILE B 1 108 ? 17.562 -19.891 -8.484 1 79.94 108 ILE B N 1
ATOM 2070 C CA . ILE B 1 108 ? 18.297 -18.641 -8.742 1 79.94 108 ILE B CA 1
ATOM 2071 C C . ILE B 1 108 ? 18.797 -18.062 -7.43 1 79.94 108 ILE B C 1
ATOM 2073 O O . ILE B 1 108 ? 18.188 -17.156 -6.863 1 79.94 108 ILE B O 1
ATOM 2077 N N . PRO B 1 109 ? 19.984 -18.453 -6.941 1 86.75 109 PRO B N 1
ATOM 2078 C CA . PRO B 1 109 ? 20.484 -18.047 -5.629 1 86.75 109 PRO B CA 1
ATOM 2079 C C . PRO B 1 109 ? 20.734 -16.547 -5.535 1 86.75 109 PRO B C 1
ATOM 2081 O O . PRO B 1 109 ? 20.5 -15.945 -4.484 1 86.75 109 PRO B O 1
ATOM 2084 N N . VAL B 1 110 ? 21.203 -15.953 -6.613 1 86.44 110 VAL B N 1
ATOM 2085 C CA . VAL B 1 110 ? 21.516 -14.531 -6.598 1 86.44 110 VAL B CA 1
ATOM 2086 C C . VAL B 1 110 ? 20.25 -13.719 -6.359 1 86.44 110 VAL B C 1
ATOM 2088 O O . VAL B 1 110 ? 20.281 -12.695 -5.676 1 86.44 110 VAL B O 1
ATOM 2091 N N . ALA B 1 111 ? 19.172 -14.18 -6.902 1 82.75 111 ALA B N 1
ATOM 2092 C CA . ALA B 1 111 ? 17.906 -13.508 -6.684 1 82.75 111 ALA B CA 1
ATOM 2093 C C . ALA B 1 111 ? 17.453 -13.625 -5.23 1 82.75 111 ALA B C 1
ATOM 2095 O O . ALA B 1 111 ? 17 -12.656 -4.633 1 82.75 111 ALA B O 1
ATOM 2096 N N . ALA B 1 112 ? 17.656 -14.734 -4.648 1 87.69 112 ALA B N 1
ATOM 2097 C CA . ALA B 1 112 ? 17.266 -14.992 -3.262 1 87.69 112 ALA B CA 1
ATOM 2098 C C . ALA B 1 112 ? 18.109 -14.156 -2.301 1 87.69 112 ALA B C 1
ATOM 2100 O O . ALA B 1 112 ? 17.578 -13.438 -1.455 1 87.69 112 ALA B O 1
ATOM 2101 N N . ILE B 1 113 ? 19.391 -14.195 -2.488 1 90.94 113 ILE B N 1
ATOM 2102 C CA . ILE B 1 113 ? 20.328 -13.5 -1.605 1 90.94 113 ILE B CA 1
ATOM 2103 C C . ILE B 1 113 ? 20.203 -11.992 -1.812 1 90.94 113 ILE B C 1
ATOM 2105 O O . ILE B 1 113 ? 20.188 -11.227 -0.845 1 90.94 113 ILE B O 1
ATOM 2109 N N . GLY B 1 114 ? 20.094 -11.578 -3.049 1 91.75 114 GLY B N 1
ATOM 2110 C CA . GLY B 1 114 ? 19.953 -10.164 -3.359 1 91.75 114 GLY B CA 1
ATOM 2111 C C . GLY B 1 114 ? 18.719 -9.531 -2.738 1 91.75 114 GLY B C 1
ATOM 2112 O O . GLY B 1 114 ? 18.797 -8.453 -2.156 1 91.75 114 GLY B O 1
ATOM 2113 N N . GLN B 1 115 ? 17.625 -10.18 -2.861 1 91.5 115 GLN B N 1
ATOM 2114 C CA . GLN B 1 115 ? 16.406 -9.609 -2.316 1 91.5 115 GLN B CA 1
ATOM 2115 C C . GLN B 1 115 ? 16.438 -9.602 -0.79 1 91.5 115 GLN B C 1
ATOM 2117 O O . GLN B 1 115 ? 15.883 -8.695 -0.158 1 91.5 115 GLN B O 1
ATOM 2122 N N . LEU B 1 116 ? 17.094 -10.633 -0.203 1 93.94 116 LEU B N 1
ATOM 2123 C CA . LEU B 1 116 ? 17.25 -10.672 1.247 1 93.94 116 LEU B CA 1
ATOM 2124 C C . LEU B 1 116 ? 18.094 -9.492 1.735 1 93.94 116 LEU B C 1
ATOM 2126 O O . LEU B 1 116 ? 17.656 -8.742 2.611 1 93.94 116 LEU B O 1
ATOM 2130 N N . ILE B 1 117 ? 19.203 -9.305 1.13 1 95.75 117 ILE B N 1
ATOM 2131 C CA . ILE B 1 117 ? 20.109 -8.242 1.535 1 95.75 117 ILE B CA 1
ATOM 2132 C C . ILE B 1 117 ? 19.469 -6.883 1.287 1 95.75 117 ILE B C 1
ATOM 2134 O O . ILE B 1 117 ? 19.516 -6 2.148 1 95.75 117 ILE B O 1
ATOM 2138 N N . ALA B 1 118 ? 18.906 -6.727 0.126 1 96.44 118 ALA B N 1
ATOM 2139 C CA . ALA B 1 118 ? 18.297 -5.445 -0.242 1 96.44 118 ALA B CA 1
ATOM 2140 C C . ALA B 1 118 ? 17.203 -5.059 0.735 1 96.44 118 ALA B C 1
ATOM 2142 O O . ALA B 1 118 ? 17.125 -3.906 1.17 1 96.44 118 ALA B O 1
ATOM 2143 N N . SER B 1 119 ? 16.344 -6.027 1.074 1 97.44 119 SER B N 1
ATOM 2144 C CA . SER B 1 119 ? 15.25 -5.719 1.986 1 97.44 119 SER B CA 1
ATOM 2145 C C . SER B 1 119 ? 15.773 -5.402 3.387 1 97.44 119 SER B C 1
ATOM 2147 O O . SER B 1 119 ? 15.266 -4.492 4.047 1 97.44 119 SER B O 1
ATOM 2149 N N . ASP B 1 120 ? 16.812 -6.102 3.889 1 97.88 120 ASP B N 1
ATOM 2150 C CA . ASP B 1 120 ? 17.359 -5.867 5.219 1 97.88 120 ASP B CA 1
ATOM 2151 C C . ASP B 1 120 ? 18.047 -4.504 5.293 1 97.88 120 ASP B C 1
ATOM 2153 O O . ASP B 1 120 ? 17.859 -3.762 6.258 1 97.88 120 ASP B O 1
ATOM 2157 N N . VAL B 1 121 ? 18.812 -4.227 4.309 1 98.31 121 VAL B N 1
ATOM 2158 C CA . VAL B 1 121 ? 19.5 -2.945 4.277 1 98.31 121 VAL B CA 1
ATOM 2159 C C . VAL B 1 121 ? 18.484 -1.805 4.246 1 98.31 121 VAL B C 1
ATOM 2161 O O . VAL B 1 121 ? 18.609 -0.84 5.008 1 98.31 121 VAL B O 1
ATOM 2164 N N . GLN B 1 122 ? 17.5 -1.914 3.391 1 98.69 122 GLN B N 1
ATOM 2165 C CA . GLN B 1 122 ? 16.453 -0.895 3.301 1 98.69 122 GLN B CA 1
ATOM 2166 C C . GLN B 1 122 ? 15.75 -0.716 4.641 1 98.69 122 GLN B C 1
ATOM 2168 O O . GLN B 1 122 ? 15.516 0.413 5.078 1 98.69 122 GLN B O 1
ATOM 2173 N N . ALA B 1 123 ? 15.398 -1.822 5.285 1 98.69 123 ALA B N 1
ATOM 2174 C CA . ALA B 1 123 ? 14.727 -1.767 6.582 1 98.69 123 ALA B CA 1
ATOM 2175 C C . ALA B 1 123 ? 15.594 -1.064 7.621 1 98.69 123 ALA B C 1
ATOM 2177 O O . ALA B 1 123 ? 15.117 -0.205 8.367 1 98.69 123 ALA B O 1
ATOM 2178 N N . VAL B 1 124 ? 16.859 -1.377 7.633 1 98.56 124 VAL B N 1
ATOM 2179 C CA . VAL B 1 124 ? 17.781 -0.799 8.609 1 98.56 124 VAL B CA 1
ATOM 2180 C C . VAL B 1 124 ? 17.906 0.702 8.359 1 98.56 124 VAL B C 1
ATOM 2182 O O . VAL B 1 124 ? 17.859 1.5 9.297 1 98.56 124 VAL B O 1
ATOM 2185 N N . LEU B 1 125 ? 18.094 1.081 7.117 1 98.5 125 LEU B N 1
ATOM 2186 C CA . LEU B 1 125 ? 18.219 2.498 6.785 1 98.5 125 LEU B CA 1
ATOM 2187 C C . LEU B 1 125 ? 16.969 3.258 7.211 1 98.5 125 LEU B C 1
ATOM 2189 O O . LEU B 1 125 ? 17.062 4.352 7.773 1 98.5 125 LEU B O 1
ATOM 2193 N N . MET B 1 126 ? 15.828 2.682 6.988 1 98.69 126 MET B N 1
ATOM 2194 C CA . MET B 1 126 ? 14.578 3.359 7.332 1 98.69 126 MET B CA 1
ATOM 2195 C C . MET B 1 126 ? 14.398 3.424 8.844 1 98.69 126 MET B C 1
ATOM 2197 O O . MET B 1 126 ? 13.852 4.395 9.367 1 98.69 126 MET B O 1
ATOM 2201 N N . LEU B 1 127 ? 14.859 2.41 9.539 1 98.62 127 LEU B N 1
ATOM 2202 C CA . LEU B 1 127 ? 14.812 2.443 10.992 1 98.62 127 LEU B CA 1
ATOM 2203 C C . LEU B 1 127 ? 15.695 3.561 11.547 1 98.62 127 LEU B C 1
ATOM 2205 O O . LEU B 1 127 ? 15.328 4.219 12.523 1 98.62 127 LEU B O 1
ATOM 2209 N N . ILE B 1 128 ? 16.797 3.762 10.945 1 97.94 128 ILE B N 1
ATOM 2210 C CA . ILE B 1 128 ? 17.688 4.836 11.359 1 97.94 128 ILE B CA 1
ATOM 2211 C C . ILE B 1 128 ? 16.984 6.184 11.18 1 97.94 128 ILE B C 1
ATOM 2213 O O . ILE B 1 128 ? 16.938 6.996 12.109 1 97.94 128 ILE B O 1
ATOM 2217 N N . VAL B 1 129 ? 16.422 6.379 10.023 1 98.06 129 VAL B N 1
ATOM 2218 C CA . VAL B 1 129 ? 15.734 7.633 9.742 1 98.06 129 VAL B CA 1
ATOM 2219 C C . VAL B 1 129 ? 14.555 7.793 10.695 1 98.06 129 VAL B C 1
ATOM 2221 O O . VAL B 1 129 ? 14.352 8.867 11.266 1 98.06 129 VAL B O 1
ATOM 2224 N N . SER B 1 130 ? 13.797 6.734 10.898 1 98.19 130 SER B N 1
ATOM 2225 C CA . SER B 1 130 ? 12.648 6.766 11.797 1 98.19 130 SER B CA 1
ATOM 2226 C C . SER B 1 130 ? 13.078 7.07 13.227 1 98.19 130 SER B C 1
ATOM 2228 O O . SER B 1 130 ? 12.398 7.824 13.938 1 98.19 130 SER B O 1
ATOM 2230 N N . GLY B 1 131 ? 14.156 6.465 13.656 1 97.25 131 GLY B N 1
ATOM 2231 C CA . GLY B 1 131 ? 14.688 6.766 14.977 1 97.25 131 GLY B CA 1
ATOM 2232 C C . GLY B 1 131 ? 15.055 8.227 15.156 1 97.25 131 GLY B C 1
ATOM 2233 O O . GLY B 1 131 ? 14.773 8.82 16.203 1 97.25 131 GLY B O 1
ATOM 2234 N N . LEU B 1 132 ? 15.602 8.805 14.188 1 95.88 132 LEU B N 1
ATOM 2235 C CA . LEU B 1 132 ? 15.992 10.211 14.234 1 95.88 132 LEU B CA 1
ATOM 2236 C C . LEU B 1 132 ? 14.758 11.117 14.242 1 95.88 132 LEU B C 1
ATOM 2238 O O . LEU B 1 132 ? 14.727 12.125 14.961 1 95.88 132 LEU B O 1
ATOM 2242 N N . PHE B 1 133 ? 13.797 10.766 13.43 1 96.31 133 PHE B N 1
ATOM 2243 C CA . PHE B 1 133 ? 12.531 11.492 13.484 1 96.31 133 PHE B CA 1
ATOM 2244 C C . PHE B 1 133 ? 11.914 11.398 14.875 1 96.31 133 PHE B C 1
ATOM 2246 O O . PHE B 1 133 ? 11.438 12.398 15.414 1 96.31 133 PHE B O 1
ATOM 2253 N N . PHE B 1 134 ? 11.938 10.234 15.414 1 95.38 134 PHE B N 1
ATOM 2254 C CA . PHE B 1 134 ? 11.336 10.016 16.734 1 95.38 134 PHE B CA 1
ATOM 2255 C C . PHE B 1 134 ? 12.023 10.875 17.781 1 95.38 134 PHE B C 1
ATOM 2257 O O . PHE B 1 134 ? 11.352 11.508 18.609 1 95.38 134 PHE B O 1
ATOM 2264 N N . LYS B 1 135 ? 13.289 10.961 17.766 1 93.69 135 LYS B N 1
ATOM 2265 C CA . LYS B 1 135 ? 14.055 11.773 18.703 1 93.69 135 LYS B CA 1
ATOM 2266 C C . LYS B 1 135 ? 13.734 13.258 18.547 1 93.69 135 LYS B C 1
ATOM 2268 O O . LYS B 1 135 ? 13.578 13.984 19.531 1 93.69 135 LYS B O 1
ATOM 2273 N N . SER B 1 136 ? 13.594 13.609 17.312 1 92.31 136 SER B N 1
ATOM 2274 C CA . SER B 1 136 ? 13.305 15.008 17.031 1 92.31 136 SER B CA 1
ATOM 2275 C C . SER B 1 136 ? 11.891 15.383 17.469 1 92.31 136 SER B C 1
ATOM 2277 O O . SER B 1 136 ? 11.664 16.5 17.953 1 92.31 136 SER B O 1
ATOM 2279 N N . LEU B 1 137 ? 10.953 14.5 17.281 1 92.06 137 LEU B N 1
ATOM 2280 C CA . LEU B 1 137 ? 9.578 14.742 17.719 1 92.06 137 LEU B CA 1
ATOM 2281 C C . LEU B 1 137 ? 9.492 14.852 19.234 1 92.06 137 LEU B C 1
ATOM 2283 O O . LEU B 1 137 ? 8.734 15.672 19.75 1 92.06 137 LEU B O 1
ATOM 2287 N N . LYS B 1 138 ? 10.195 14.148 19.922 1 90.31 138 LYS B N 1
ATOM 2288 C CA . LYS B 1 138 ? 10.203 14.172 21.391 1 90.31 138 LYS B CA 1
ATOM 2289 C C . LYS B 1 138 ? 10.82 15.469 21.906 1 90.31 138 LYS B C 1
ATOM 2291 O O . LYS B 1 138 ? 10.391 15.992 22.938 1 90.31 138 LYS B O 1
ATOM 2296 N N . ARG B 1 139 ? 11.703 16 21.25 1 87.62 139 ARG B N 1
ATOM 2297 C CA . ARG B 1 139 ? 12.359 17.234 21.656 1 87.62 139 ARG B CA 1
ATOM 2298 C C . ARG B 1 139 ? 11.438 18.438 21.484 1 87.62 139 ARG B C 1
ATOM 2300 O O . ARG B 1 139 ? 11.484 19.391 22.266 1 87.62 139 ARG B O 1
ATOM 2307 N N . LYS B 1 140 ? 10.57 18.406 20.594 1 82.5 140 LYS B N 1
ATOM 2308 C CA . LYS B 1 140 ? 9.664 19.531 20.312 1 82.5 140 LYS B CA 1
ATOM 2309 C C . LYS B 1 140 ? 8.406 19.438 21.172 1 82.5 140 LYS B C 1
ATOM 2311 O O . LYS B 1 140 ? 7.668 20.406 21.312 1 82.5 140 LYS B O 1
ATOM 2316 N N . ALA B 1 141 ? 8.188 18.297 21.797 1 71 141 ALA B N 1
ATOM 2317 C CA . ALA B 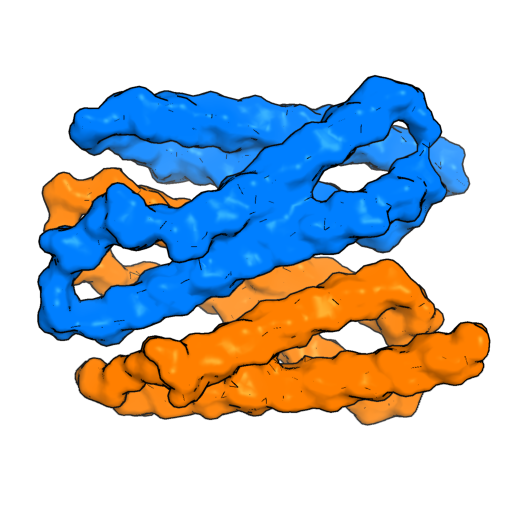1 141 ? 7.035 18.141 22.672 1 71 141 ALA B CA 1
ATOM 2318 C C . ALA B 1 141 ? 7.383 18.562 24.109 1 71 141 ALA B C 1
ATOM 2320 O O . ALA B 1 141 ? 8.531 18.453 24.531 1 71 141 ALA B O 1
#

Solvent-accessible surface area (backbone atoms only — not comparable to full-atom values): 14613 Å² total; per-residue (Å²): 118,60,68,67,56,54,52,51,48,51,52,51,34,50,53,43,22,50,52,14,54,51,42,67,44,44,55,67,77,66,47,53,64,82,61,42,59,74,90,42,51,52,57,53,49,52,51,49,51,44,38,46,52,28,14,47,52,40,19,47,54,21,47,52,49,58,74,42,35,69,46,34,61,69,63,36,61,69,55,42,52,54,50,46,49,53,35,51,52,34,41,50,55,25,42,36,39,73,71,73,54,56,60,50,49,66,94,49,44,68,60,30,52,47,54,44,50,53,34,41,51,52,25,52,54,35,48,52,50,46,50,52,51,50,56,52,54,57,68,78,98,116,60,68,68,56,55,53,52,49,50,50,50,35,48,52,43,21,51,53,15,55,51,42,66,44,43,55,70,76,66,46,54,61,82,61,41,58,72,90,43,53,53,58,53,47,52,52,48,51,44,38,46,52,28,13,46,51,40,19,48,54,22,49,50,48,59,74,42,35,69,46,33,64,70,63,35,63,71,56,42,53,54,50,46,49,54,33,50,51,35,41,50,53,24,43,34,38,71,70,73,54,57,58,49,48,66,93,49,43,66,60,30,51,48,53,42,51,52,33,42,51,50,24,51,54,36,47,52,50,44,51,51,50,52,54,53,54,56,67,76,99

Secondary structure (DSSP, 8-state):
--HHHHHHHHHHHHHHHHHHHHHTTHHHHTTGGGGS-GGGHHHHHHHHHHHHHHHHHHHHHHHHHHHTHHHHHTT-HHHHHHHHHHHHHHHHHHHIIIIISPPP-SS-HHHHHHHHHHHHHHHHHHHHHHHHHHHHHHHH-/--HHHHHHHHHHHHHHHHHHHHHTTHHHHTTGGGGS-GGGHHHHHHHHHHHHHHHHHHHHHHHHHHHTHHHHHTT-HHHHHHHHHHHHHHHHHHHIIIIISPPP-SS-HHHHHHHHHHHHHHHHHHHHHHHHHHHHHHHH-

pLDDT: mean 92.61, std 8.08, range [64.75, 98.88]

Radius of gyration: 19.54 Å; Cα contacts (8 Å, |Δi|>4): 292; chains: 2; bounding box: 45×56×40 Å

Foldseek 3Di:
DDPVLLVLQLVLLVVQLVVLQVLLCVCVVVVVPVPDDVVPVVVVVVVNVVSNVSSCVRNVLSVVLNVCVVVVVVLPPVSLVSLVVNLVVLVVVLCCCPPNPNDDCPPPNCVRVVSNVVSVVSSVSSVVSNVVSVVVNVVVD/DDPVLLVLQLVLLVVQLVVLQVLLCVCVVVVVPVVPDVVPVVVVVVVNVVSNVSSCVRNVLSVVLNVCVVVVVVLPPVSLVSLVVNLVVLVVVLCCCPPVPNDDCPDPNCVRVVVNVVSVVSSVSSVVSNVVSVVVVVVVD

Organism: Lachnospira eligens (strain ATCC 27750 / DSM 3376 / VPI C15-48 / C15-B4) (NCBI:txid515620)

Sequence (282 aa):
MKKGIRILYFITVVISALVGLWHFFVPWMFQWYDYLPMQYENLIVGIDYTNYCFSLLLFGLSVLLIMLGKRALAMNREVIYFYFFLTVVWVFRACLASFVEPWPLQPIPVAAIGQLIASDVQAVLMLIVSGLFFKSLKRKAMKKGIRILYFITVVISALVGLWHFFVPWMFQWYDYLPMQYENLIVGIDYTNYCFSLLLFGLSVLLIMLGKRALAMNREVIYFYFFLTVVWVFRACLASFVEPWPLQPIPVAAIGQLIASDVQAVLMLIVSGLFFKSLKRKA